Protein AF-A0A8C7K0Q7-F1 (afdb_monomer)

Secondary structure (DSSP, 8-state):
------------------------------------------------S-TT-----HHHHHHHHHHHHHHHHHHHHHHHHHHHHHHHHHHHHHHHHHHHHHHHHHHHHHHHHHHHHHHHHHHHHHHHHHHHHHHHHHHHHHHHHHHHHHHHHHHHHHHHHHHHHHHHHHHHHHHHHHHTT---PPTTHHHHHHHHHHHHHTTT-GGGGHHHHHHHHHHHHHHHHHS-SS----EEEEEEEEETTEEEEEEEEEE-

Foldseek 3Di:
DDDDDDDDDDDDDDDDDDDDDDPDDPDDDDDDDDDDDDDDDDDDDDDDDDPPDPDDDPVVVVVVVVVVVVVVVVVVVVVVVVVVVVVVVVVVVVVVVVVVVVVVVVVVVVVVVVVVVVVVVVVVVVVVVVVVVVVVVVVVVVVVVVVVVVVVVVVVVVVVVVVVVVVVVVVVVVVCVVCVVPPPDFQCVVLLVVLVVVCVVVPPCNVVSVVSVVVSVVSVVVCVVPPDPDDDDWDFDFDQDDDPNDRDTHRSGIDD

Solvent-accessible surface area (backbone atoms only — not comparable to full-atom values): 15862 Å² total; per-residue (Å²): 139,86,85,86,84,85,79,90,80,86,86,84,85,84,86,80,87,81,82,84,86,87,84,80,74,87,80,84,87,88,78,89,80,90,79,86,80,82,87,81,86,89,91,81,84,88,86,84,82,66,97,86,68,79,76,72,57,80,70,51,58,56,52,53,52,50,50,52,52,50,51,52,48,51,51,52,49,53,50,52,51,51,51,52,51,50,53,51,52,51,53,52,50,53,50,51,52,52,51,49,52,50,52,50,51,54,50,51,53,49,53,52,52,50,52,52,51,53,52,53,49,52,50,51,52,50,52,50,52,52,53,48,52,56,50,52,55,52,51,50,53,51,49,55,50,52,51,51,53,49,52,52,50,52,50,54,48,53,49,50,53,51,53,48,53,51,51,50,50,52,51,51,48,55,49,47,63,64,52,63,72,66,68,82,72,64,80,57,50,70,46,53,54,51,42,54,50,44,49,68,78,36,70,93,48,66,75,79,42,42,70,52,46,52,51,39,52,50,49,53,54,51,53,65,71,69,51,74,99,62,97,66,69,71,54,62,49,58,49,69,49,77,54,95,93,42,74,46,69,44,72,74,43,70,41,109

Mean predicted aligned error: 21.15 Å

pLDDT: mean 72.98, std 24.66, range [26.91, 98.38]

Organism: Oncorhynchus kisutch (NCBI:txid8019)

Sequence (256 aa):
MAYTVHVMKLPSFLRSLPSKEDRRQPNPASHFYLETPLDSSPAYQHCPFSLSDCRLHPSLHGVIRSLRLEEEKVHAASFAEAEAQASVKDEVGRILELERATTHNTLTQAVMREKVSAEDERLRTQLYAKQLELRDQELKKQDAFYREQVARLEDRSAQFYKMTTENYHKAADGINAKFKRFEVSPVCADLQGQILKCYQEHSGKTLLCSTIASRYLQCVNQAKQVGPRGGRVWVCVYLGIRMNNLLVSIPIYCNL

Radius of gyration: 72.69 Å; Cα contacts (8 Å, |Δi|>4): 66; chains: 1; bounding box: 124×50×184 Å

InterPro domains:
  IPR007964 MICOS complex subunit MIC19/MIC25 [PF05300] (82-179)
  IPR052632 MICOS complex subunit Mic19 [PTHR21588] (67-225)

Structure (mmCIF, N/CA/C/O backbone):
data_AF-A0A8C7K0Q7-F1
#
_entry.id   AF-A0A8C7K0Q7-F1
#
loop_
_atom_site.group_PDB
_atom_site.id
_atom_site.type_symbol
_atom_site.label_atom_id
_atom_site.label_alt_id
_atom_site.label_comp_id
_atom_site.label_asym_id
_atom_site.label_entity_id
_atom_site.label_seq_id
_atom_site.pdbx_PDB_ins_code
_atom_site.Cartn_x
_atom_site.Cartn_y
_atom_site.Cartn_z
_atom_site.occupancy
_atom_site.B_iso_or_equiv
_atom_site.auth_seq_id
_atom_site.auth_comp_id
_atom_site.auth_asym_id
_atom_site.auth_atom_id
_atom_site.pdbx_PDB_model_num
ATOM 1 N N . MET A 1 1 ? -11.254 5.221 -13.994 1.00 38.78 1 MET A N 1
ATOM 2 C CA . MET A 1 1 ? -9.975 4.655 -14.466 1.00 38.78 1 MET A CA 1
ATOM 3 C C . MET A 1 1 ? -10.266 3.901 -15.747 1.00 38.78 1 MET A C 1
ATOM 5 O O . MET A 1 1 ? -10.986 2.916 -15.695 1.00 38.78 1 MET A O 1
ATOM 9 N N . ALA A 1 2 ? -9.859 4.451 -16.889 1.00 38.94 2 ALA A N 1
ATOM 10 C CA . ALA A 1 2 ? -10.120 3.875 -18.204 1.00 38.94 2 ALA A CA 1
ATOM 11 C C . ALA A 1 2 ? -8.825 3.231 -18.709 1.00 38.94 2 ALA A C 1
ATOM 13 O O . ALA A 1 2 ? -7.791 3.894 -18.736 1.00 38.94 2 ALA A O 1
ATOM 14 N N . TYR A 1 3 ? -8.879 1.947 -19.057 1.00 34.12 3 TYR A N 1
ATOM 15 C CA . TYR A 1 3 ? -7.741 1.179 -19.558 1.00 34.12 3 TYR A CA 1
ATOM 16 C C . TYR A 1 3 ? -7.957 0.933 -21.051 1.00 34.12 3 TYR A C 1
ATOM 18 O O . TYR A 1 3 ? -8.928 0.282 -21.433 1.00 34.12 3 TYR A O 1
ATOM 26 N N . THR A 1 4 ? -7.073 1.450 -21.899 1.00 36.09 4 THR A N 1
ATOM 27 C CA . THR A 1 4 ? -7.038 1.137 -23.332 1.00 36.09 4 THR A CA 1
ATOM 28 C C . THR A 1 4 ? -5.988 0.059 -23.579 1.00 36.09 4 THR A C 1
ATOM 30 O O . THR A 1 4 ? -4.802 0.252 -23.321 1.00 36.09 4 THR A O 1
ATOM 33 N N . VAL A 1 5 ? -6.441 -1.094 -24.070 1.00 37.56 5 VAL A N 1
ATOM 34 C CA . VAL A 1 5 ? -5.611 -2.238 -24.464 1.00 37.56 5 VAL A CA 1
ATOM 35 C C . VAL A 1 5 ? -5.232 -2.068 -25.936 1.00 37.56 5 VAL A C 1
ATOM 37 O O . VAL A 1 5 ? -6.107 -2.109 -26.798 1.00 37.56 5 VAL A O 1
ATOM 40 N N . HIS A 1 6 ? -3.944 -1.901 -26.242 1.00 34.69 6 HIS A N 1
ATOM 41 C CA . HIS A 1 6 ? -3.441 -1.982 -27.616 1.00 34.69 6 HIS A CA 1
ATOM 42 C C . HIS A 1 6 ? -2.829 -3.362 -27.866 1.00 34.69 6 HIS A C 1
ATOM 44 O O . HIS A 1 6 ? -1.792 -3.717 -27.312 1.00 34.69 6 HIS A O 1
ATOM 50 N N . VAL A 1 7 ? -3.506 -4.143 -28.709 1.00 39.62 7 VAL A N 1
ATOM 51 C CA . VAL A 1 7 ? -3.071 -5.462 -29.178 1.00 39.62 7 VAL A CA 1
ATOM 52 C C . VAL A 1 7 ? -2.242 -5.301 -30.453 1.00 39.62 7 VAL A C 1
ATOM 54 O O . VAL A 1 7 ? -2.656 -4.624 -31.395 1.00 39.62 7 VAL A O 1
ATOM 57 N N . MET A 1 8 ? -1.077 -5.951 -30.465 1.00 29.88 8 MET A N 1
ATOM 58 C CA . MET A 1 8 ? -0.197 -6.135 -31.620 1.00 29.88 8 MET A CA 1
ATOM 59 C C . MET A 1 8 ? -0.956 -6.735 -32.809 1.00 29.88 8 MET A C 1
ATOM 61 O O . MET A 1 8 ? -1.689 -7.713 -32.661 1.00 29.88 8 MET A O 1
ATOM 65 N N . LYS A 1 9 ? -0.719 -6.206 -34.011 1.00 34.75 9 LYS A N 1
ATOM 66 C CA . LYS A 1 9 ? -1.182 -6.820 -35.258 1.00 34.75 9 LYS A CA 1
ATOM 67 C C . LYS A 1 9 ? -0.007 -6.945 -36.225 1.00 34.75 9 LYS A C 1
ATOM 69 O O . LYS A 1 9 ? 0.414 -5.964 -36.826 1.00 34.75 9 LYS A O 1
ATOM 74 N N . LEU A 1 10 ? 0.534 -8.160 -36.332 1.00 34.72 10 LEU A N 1
ATOM 75 C CA . LEU A 1 10 ? 1.327 -8.589 -37.485 1.00 34.72 10 LEU A CA 1
ATOM 76 C C . LEU A 1 10 ? 0.403 -8.736 -38.704 1.00 34.72 10 LEU A C 1
ATOM 78 O O . LEU A 1 10 ? -0.726 -9.211 -38.553 1.00 34.72 10 LEU A O 1
ATOM 82 N N . PRO A 1 11 ? 0.930 -8.507 -39.912 1.00 36.69 11 PRO A N 1
ATOM 83 C CA . PRO A 1 11 ? 0.528 -9.285 -41.069 1.00 36.69 11 PRO A CA 1
ATOM 84 C C . PRO A 1 11 ? 1.719 -10.064 -41.631 1.00 36.69 11 PRO A C 1
ATOM 86 O O . PRO A 1 11 ? 2.760 -9.514 -41.987 1.00 36.69 11 PRO A O 1
ATOM 89 N N . SER A 1 12 ? 1.532 -11.375 -41.722 1.00 32.31 12 SER A N 1
ATOM 90 C CA . SER A 1 12 ? 2.333 -12.282 -42.534 1.00 32.31 12 SER A CA 1
ATOM 91 C C . SER A 1 12 ? 1.572 -12.593 -43.827 1.00 32.31 12 SER A C 1
ATOM 93 O O . SER A 1 12 ? 0.345 -12.624 -43.819 1.00 32.31 12 SER A O 1
ATOM 95 N N . PHE A 1 13 ? 2.337 -12.935 -44.868 1.00 32.72 13 PHE A N 1
ATOM 96 C CA . PHE A 1 13 ? 1.960 -13.662 -46.092 1.00 32.72 13 PHE A CA 1
ATOM 97 C C . PHE A 1 13 ? 1.559 -12.875 -47.365 1.00 32.72 13 PHE A C 1
ATOM 99 O O . PHE A 1 13 ? 0.400 -12.596 -47.629 1.00 32.72 13 PHE A O 1
ATOM 106 N N . LEU A 1 14 ? 2.588 -12.706 -48.212 1.00 32.97 14 LEU A N 1
ATOM 107 C CA . LEU A 1 14 ? 2.828 -13.434 -49.478 1.00 32.97 14 LEU A CA 1
ATOM 108 C C . LEU A 1 14 ? 2.179 -12.992 -50.809 1.00 32.97 14 LEU A C 1
ATOM 110 O O . LEU A 1 14 ? 0.968 -12.907 -50.952 1.00 32.97 14 LEU A O 1
ATOM 114 N N . ARG A 1 15 ? 3.082 -12.989 -51.813 1.00 32.16 15 ARG A N 1
ATOM 115 C CA . ARG A 1 15 ? 2.931 -13.033 -53.286 1.00 32.16 15 ARG A CA 1
ATOM 116 C C . ARG A 1 15 ? 2.452 -11.728 -53.933 1.00 32.16 15 ARG A C 1
ATOM 118 O O . ARG A 1 15 ? 1.403 -11.204 -53.612 1.00 32.16 15 ARG A O 1
ATOM 125 N N . SER A 1 16 ? 3.169 -11.180 -54.913 1.00 31.05 16 SER A N 1
ATOM 126 C CA . SER A 1 16 ? 3.509 -11.873 -56.163 1.00 31.05 16 SER A CA 1
ATOM 127 C C . SER A 1 16 ? 4.686 -11.215 -56.901 1.00 31.05 16 SER A C 1
ATOM 129 O O . SER A 1 16 ? 4.779 -9.994 -56.953 1.00 31.05 16 SER A O 1
ATOM 131 N N . LEU A 1 17 ? 5.546 -12.044 -57.502 1.00 41.53 17 LEU A N 1
ATOM 132 C CA . LEU A 1 17 ? 6.452 -11.678 -58.601 1.00 41.53 17 LEU A CA 1
ATOM 133 C C . LEU A 1 17 ? 5.641 -11.329 -59.866 1.00 41.53 17 LEU A C 1
ATOM 135 O O . LEU A 1 17 ? 4.588 -11.929 -60.089 1.00 41.53 17 LEU A O 1
ATOM 139 N N . PRO A 1 18 ? 6.184 -10.468 -60.738 1.00 37.22 18 PRO A N 1
ATOM 140 C CA . PRO A 1 18 ? 6.482 -10.901 -62.110 1.00 37.22 18 PRO A CA 1
ATOM 141 C C . PRO A 1 18 ? 7.943 -10.547 -62.464 1.00 37.22 18 PRO A C 1
ATOM 143 O O . PRO A 1 18 ? 8.451 -9.505 -62.070 1.00 37.22 18 PRO A O 1
ATOM 146 N N . SER A 1 19 ? 8.769 -11.470 -62.967 1.00 30.17 19 SER A N 1
ATOM 147 C CA . SER A 1 19 ? 8.838 -11.980 -64.351 1.00 30.17 19 SER A CA 1
ATOM 148 C C . SER A 1 19 ? 8.946 -10.897 -65.431 1.00 30.17 19 SER A C 1
ATOM 150 O O . SER A 1 19 ? 7.931 -10.322 -65.789 1.00 30.17 19 SER A O 1
ATOM 152 N N . LYS A 1 20 ? 10.181 -10.762 -65.950 1.00 37.34 20 LYS A N 1
ATOM 153 C CA . LYS A 1 20 ? 10.619 -10.639 -67.363 1.00 37.34 20 LYS A CA 1
ATOM 154 C C . LYS A 1 20 ? 10.023 -9.552 -68.286 1.00 37.34 20 LYS A C 1
ATOM 156 O O . LYS A 1 20 ? 8.915 -9.085 -68.095 1.00 37.34 20 LYS A O 1
ATOM 161 N N . GLU A 1 21 ? 10.801 -9.261 -69.341 1.00 33.97 21 GLU A N 1
ATOM 162 C CA . GLU A 1 21 ? 10.553 -8.334 -70.467 1.00 33.97 21 GLU A CA 1
ATOM 163 C C . GLU A 1 21 ? 10.674 -6.839 -70.093 1.00 33.97 21 GLU A C 1
ATOM 165 O O . GLU A 1 21 ? 9.953 -6.328 -69.255 1.00 33.97 21 GLU A O 1
ATOM 170 N N . ASP A 1 22 ? 11.635 -6.072 -70.615 1.00 29.61 22 ASP A N 1
ATOM 171 C CA . ASP A 1 22 ? 11.628 -5.630 -72.014 1.00 29.61 22 ASP A CA 1
ATOM 172 C C . ASP A 1 22 ? 13.067 -5.552 -72.565 1.00 29.61 22 ASP A C 1
ATOM 174 O O . ASP A 1 22 ? 13.808 -4.583 -72.384 1.00 29.61 22 ASP A O 1
ATOM 178 N N . ARG A 1 23 ? 13.485 -6.633 -73.231 1.00 36.06 23 ARG A N 1
ATOM 179 C CA . ARG A 1 23 ? 14.631 -6.633 -74.137 1.00 36.06 23 ARG A CA 1
ATOM 180 C C . ARG A 1 23 ? 14.083 -6.240 -75.509 1.00 36.06 23 ARG A C 1
ATOM 182 O O . ARG A 1 23 ? 13.741 -7.118 -76.294 1.00 36.06 23 ARG A O 1
ATOM 189 N N . ARG A 1 24 ? 14.013 -4.945 -75.824 1.00 31.53 24 ARG A N 1
ATOM 190 C CA . ARG A 1 24 ? 13.697 -4.498 -77.188 1.00 31.53 24 ARG A CA 1
ATOM 191 C C . ARG A 1 24 ? 14.976 -4.263 -77.985 1.00 31.53 24 ARG A C 1
ATOM 193 O O . ARG A 1 24 ? 15.553 -3.182 -78.011 1.00 31.53 24 ARG A O 1
ATOM 200 N N . GLN A 1 25 ? 15.422 -5.348 -78.611 1.00 34.38 25 GLN A N 1
ATOM 201 C CA . GLN A 1 25 ? 16.224 -5.325 -79.832 1.00 34.38 25 GLN A CA 1
ATOM 202 C C . GLN A 1 25 ? 15.487 -4.522 -80.920 1.00 34.38 25 GLN A C 1
ATOM 204 O O . GLN A 1 25 ? 14.268 -4.661 -81.033 1.00 34.38 25 GLN A O 1
ATOM 209 N N . PRO A 1 26 ? 16.182 -3.816 -81.820 1.00 31.64 26 PRO A N 1
ATOM 210 C CA . PRO A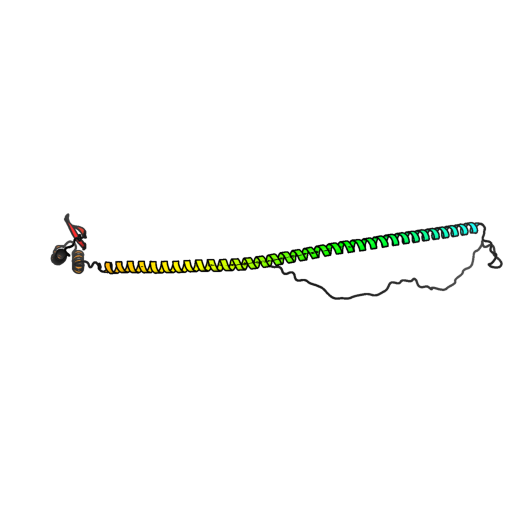 1 26 ? 15.779 -3.760 -83.212 1.00 31.64 26 PRO A CA 1
ATOM 211 C C . PRO A 1 26 ? 16.388 -4.984 -83.908 1.00 31.64 26 PRO A C 1
ATOM 213 O O . PRO A 1 26 ? 17.609 -5.122 -83.996 1.00 31.64 26 PRO A O 1
ATOM 216 N N . ASN A 1 27 ? 15.531 -5.911 -84.333 1.00 33.94 27 ASN A N 1
ATOM 217 C CA . ASN A 1 27 ? 15.933 -7.071 -85.122 1.00 33.94 27 ASN A CA 1
ATOM 218 C C . ASN A 1 27 ? 16.290 -6.647 -86.567 1.00 33.94 27 ASN A C 1
ATOM 220 O O . ASN A 1 27 ? 15.819 -5.608 -87.038 1.00 33.94 27 ASN A O 1
ATOM 224 N N . PRO A 1 28 ? 17.102 -7.453 -87.270 1.00 43.72 28 PRO A N 1
ATOM 225 C CA . PRO A 1 28 ? 17.571 -7.207 -88.621 1.00 43.72 28 PRO A CA 1
ATOM 226 C C . PRO A 1 28 ? 16.527 -7.630 -89.668 1.00 43.72 28 PRO A C 1
ATOM 228 O O . PRO A 1 28 ? 15.584 -8.360 -89.371 1.00 43.72 28 PRO A O 1
ATOM 231 N N . ALA A 1 29 ? 16.793 -7.224 -90.910 1.00 33.22 29 ALA A N 1
ATOM 232 C CA . ALA A 1 29 ? 16.125 -7.600 -92.157 1.00 33.22 29 ALA A CA 1
ATOM 233 C C . ALA A 1 29 ? 14.829 -6.844 -92.510 1.00 33.22 29 ALA A C 1
ATOM 235 O O . ALA A 1 29 ? 13.716 -7.245 -92.188 1.00 33.22 29 ALA A O 1
ATOM 236 N N . SER A 1 30 ? 14.985 -5.837 -93.370 1.00 31.12 30 SER A N 1
ATOM 237 C CA . SER A 1 30 ? 14.226 -5.840 -94.621 1.00 31.12 30 SER A CA 1
ATOM 238 C C . SER A 1 30 ? 15.205 -5.650 -95.778 1.00 31.12 30 SER A C 1
ATOM 240 O O . SER A 1 30 ? 16.081 -4.790 -95.768 1.00 31.12 30 SER A O 1
ATOM 242 N N . HIS A 1 31 ? 15.112 -6.591 -96.702 1.00 33.09 31 HIS A N 1
ATOM 243 C CA . HIS A 1 31 ? 15.920 -6.784 -97.889 1.00 33.09 31 HIS A CA 1
ATOM 244 C C . HIS A 1 31 ? 14.971 -6.545 -99.074 1.00 33.09 31 HIS A C 1
ATOM 246 O O . HIS A 1 31 ? 13.806 -6.931 -98.970 1.00 33.09 31 HIS A O 1
ATOM 252 N N . PHE A 1 32 ? 15.511 -6.024 -100.185 1.00 29.23 32 PHE A N 1
ATOM 253 C CA . PHE A 1 32 ? 14.903 -5.904 -101.528 1.00 29.23 32 PHE A CA 1
ATOM 254 C C . PHE A 1 32 ? 13.862 -4.773 -101.722 1.00 29.23 32 PHE A C 1
ATOM 256 O O . PHE A 1 32 ? 13.027 -4.553 -100.861 1.00 29.23 32 PHE A O 1
ATOM 263 N N . TYR A 1 33 ? 13.842 -3.990 -102.811 1.00 28.88 33 TYR A N 1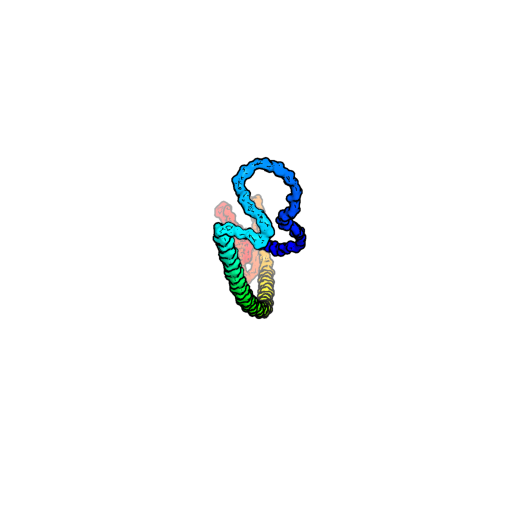
ATOM 264 C CA . TYR A 1 33 ? 14.246 -4.218 -104.208 1.00 28.88 33 TYR A CA 1
ATOM 265 C C . TYR A 1 33 ? 14.917 -2.985 -104.852 1.00 28.88 33 TYR A C 1
ATOM 267 O O . TYR A 1 33 ? 14.705 -1.850 -104.435 1.00 28.88 33 TYR A O 1
ATOM 275 N N . LEU A 1 34 ? 15.696 -3.262 -105.907 1.00 32.88 34 LEU A N 1
ATOM 276 C CA . LEU A 1 34 ? 16.122 -2.329 -106.954 1.00 32.88 34 LEU A CA 1
ATOM 277 C C . LEU A 1 34 ? 14.938 -1.546 -107.541 1.00 32.88 34 LEU A C 1
ATOM 279 O O . LEU A 1 34 ? 13.949 -2.165 -107.917 1.00 32.88 34 LEU A O 1
ATOM 283 N N . GLU A 1 35 ? 15.151 -0.258 -107.808 1.00 26.91 35 GLU A N 1
ATOM 284 C CA . GLU A 1 35 ? 14.779 0.347 -109.092 1.00 26.91 35 GLU A CA 1
ATOM 285 C C . GLU A 1 35 ? 15.697 1.545 -109.389 1.00 26.91 35 GLU A C 1
ATOM 287 O O . GLU A 1 35 ? 15.724 2.552 -108.684 1.00 26.91 35 GLU A O 1
ATOM 292 N N . THR A 1 36 ? 16.511 1.384 -110.431 1.00 31.47 36 THR A N 1
ATOM 293 C CA . THR A 1 36 ? 17.148 2.463 -111.194 1.00 31.47 36 THR A CA 1
ATOM 294 C C . THR A 1 36 ? 16.086 3.237 -111.975 1.00 31.47 36 THR A C 1
ATOM 296 O O . THR A 1 36 ? 15.177 2.613 -112.522 1.00 31.47 36 THR A O 1
ATOM 299 N N . PRO A 1 37 ? 16.239 4.557 -112.127 1.00 37.16 37 PRO A N 1
ATOM 300 C CA . PRO A 1 37 ? 16.635 5.112 -113.435 1.00 37.16 37 PRO A CA 1
ATOM 301 C C . PRO A 1 37 ? 17.869 6.018 -113.248 1.00 37.16 37 PRO A C 1
ATOM 303 O O . PRO A 1 37 ? 17.899 6.841 -112.341 1.00 37.16 37 PRO A O 1
ATOM 306 N N . LEU A 1 38 ? 19.023 5.747 -113.863 1.00 32.44 38 LEU A N 1
ATOM 307 C CA . LEU A 1 38 ? 19.425 6.131 -115.229 1.00 32.44 38 LEU A CA 1
ATOM 308 C C . LEU A 1 38 ? 19.140 7.601 -115.606 1.00 32.44 38 LEU A C 1
ATOM 310 O O . LEU A 1 38 ? 17.998 8.043 -115.602 1.00 32.44 38 LEU A O 1
ATOM 314 N N . ASP A 1 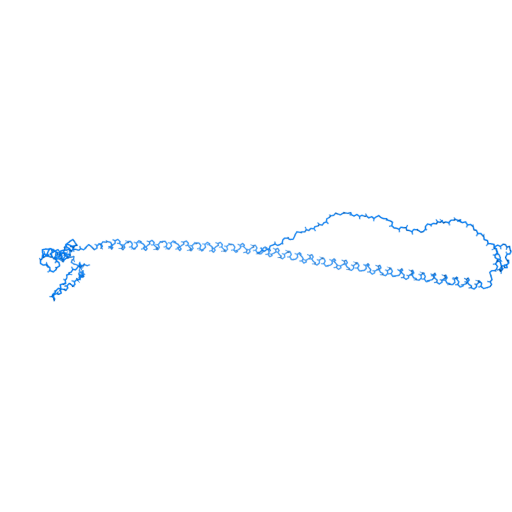39 ? 20.243 8.260 -115.984 1.00 28.14 39 ASP A N 1
ATOM 315 C CA . ASP A 1 39 ? 20.477 9.638 -116.444 1.00 28.14 39 ASP A CA 1
ATOM 316 C C . ASP A 1 39 ? 20.285 10.757 -115.403 1.00 28.14 39 ASP A C 1
ATOM 318 O O . ASP A 1 39 ? 19.201 10.985 -114.891 1.00 28.14 39 ASP A O 1
ATOM 322 N N . SER A 1 40 ? 21.316 11.509 -115.000 1.00 31.11 40 SER A N 1
ATOM 323 C CA . SER A 1 40 ? 22.329 12.159 -115.845 1.00 31.11 40 SER A CA 1
ATOM 324 C C . SER A 1 40 ? 23.643 12.464 -115.092 1.00 31.11 40 SER A C 1
ATOM 326 O O . SER A 1 40 ? 23.647 13.146 -114.067 1.00 31.11 40 SER A O 1
ATOM 328 N N . SER A 1 41 ? 24.763 11.987 -115.647 1.00 29.53 41 SER A N 1
ATOM 329 C CA . SER A 1 41 ? 26.159 12.408 -115.376 1.00 29.53 41 SER A CA 1
ATOM 330 C C . SER A 1 41 ? 26.401 13.896 -115.758 1.00 29.53 41 SER A C 1
ATOM 332 O O . SER A 1 41 ? 25.525 14.446 -116.428 1.00 29.53 41 SER A O 1
ATOM 334 N N . PRO A 1 42 ? 27.556 14.557 -115.451 1.00 43.66 42 PRO A N 1
ATOM 335 C CA . PRO A 1 42 ? 28.889 13.958 -115.253 1.00 43.66 42 PRO A CA 1
ATOM 336 C C . PRO A 1 42 ? 29.778 14.551 -114.135 1.00 43.66 42 PRO A C 1
ATOM 338 O O . PRO A 1 42 ? 29.919 15.762 -114.019 1.00 43.66 42 PRO A O 1
ATOM 341 N N . ALA A 1 43 ? 30.483 13.682 -113.397 1.00 29.97 43 ALA A N 1
ATOM 342 C CA . ALA A 1 43 ? 31.859 13.913 -112.917 1.00 29.97 43 ALA A CA 1
ATOM 343 C C . ALA A 1 43 ? 32.404 12.668 -112.184 1.00 29.97 43 ALA A C 1
ATOM 345 O O . ALA A 1 43 ? 32.583 12.673 -110.971 1.00 29.97 43 ALA A O 1
ATOM 346 N N . TYR A 1 44 ? 32.685 11.589 -112.915 1.00 38.97 44 TYR A N 1
ATOM 347 C CA . TYR A 1 44 ? 33.588 10.539 -112.436 1.00 38.97 44 TYR A CA 1
ATOM 348 C C . TYR A 1 44 ? 34.715 10.369 -113.450 1.00 38.97 44 TYR A C 1
ATOM 350 O O . TYR A 1 44 ? 34.501 9.892 -114.561 1.00 38.97 44 TYR A O 1
ATOM 358 N N . GLN A 1 45 ? 35.922 10.772 -113.051 1.00 39.31 45 GLN A N 1
ATOM 359 C CA . GLN A 1 45 ? 37.156 10.381 -113.718 1.00 39.31 45 GLN A CA 1
ATOM 360 C C . GLN A 1 45 ? 37.536 8.977 -113.213 1.00 39.31 45 GLN A C 1
ATOM 362 O O . GLN A 1 45 ? 37.551 8.716 -112.011 1.00 39.31 45 GLN A O 1
ATOM 367 N N . HIS A 1 46 ? 37.791 8.078 -114.156 1.00 41.41 46 HIS A N 1
ATOM 368 C CA . HIS A 1 46 ? 38.069 6.648 -114.013 1.00 41.41 46 HIS A CA 1
ATOM 369 C C . HIS A 1 46 ? 39.097 6.234 -112.934 1.00 41.41 46 HIS A C 1
ATOM 371 O O . HIS A 1 46 ? 40.148 6.852 -112.796 1.00 41.41 46 HIS A O 1
ATOM 377 N N . CYS A 1 47 ? 38.864 5.074 -112.302 1.00 43.03 47 CYS A N 1
ATOM 378 C CA . CYS A 1 47 ? 39.911 4.192 -111.762 1.00 43.03 47 CYS A CA 1
ATOM 379 C C . CYS A 1 47 ? 39.888 2.860 -112.533 1.00 43.03 47 CYS A C 1
ATOM 381 O O . CYS A 1 47 ? 38.919 2.111 -112.393 1.00 43.03 47 CYS A O 1
ATOM 383 N N . PRO A 1 48 ? 40.912 2.538 -113.343 1.00 49.78 48 PRO A N 1
ATOM 384 C CA . PRO A 1 48 ? 41.097 1.204 -113.892 1.00 49.78 48 PRO A CA 1
ATOM 385 C C . PRO A 1 48 ? 42.191 0.435 -113.123 1.00 49.78 48 PRO A C 1
ATOM 387 O O . PRO A 1 48 ? 43.252 0.978 -112.841 1.00 49.78 48 PRO A O 1
ATOM 390 N N . PHE A 1 49 ? 41.932 -0.855 -112.881 1.00 36.84 49 PHE A N 1
ATOM 391 C CA . PHE A 1 49 ? 42.855 -1.914 -112.428 1.00 36.84 49 PHE A CA 1
ATOM 392 C C . PHE A 1 49 ? 43.281 -1.988 -110.943 1.00 36.84 49 PHE A C 1
ATOM 394 O O . PHE A 1 49 ? 43.881 -1.076 -110.396 1.00 36.84 49 PHE A O 1
ATOM 401 N N . SER A 1 50 ? 43.008 -3.170 -110.358 1.00 45.28 50 SER A N 1
ATOM 402 C CA . SER A 1 50 ? 43.451 -3.739 -109.066 1.00 45.28 50 SER A CA 1
ATOM 403 C C . SER A 1 50 ? 43.353 -2.854 -107.816 1.00 45.28 50 SER A C 1
ATOM 405 O O . SER A 1 50 ? 44.003 -1.823 -107.697 1.00 45.28 50 SER A O 1
ATOM 407 N N . LEU A 1 51 ? 42.626 -3.350 -106.805 1.00 48.66 51 LEU A N 1
ATOM 408 C CA . LEU A 1 51 ? 42.425 -2.730 -105.482 1.00 48.66 51 LEU A CA 1
ATOM 409 C C . LEU A 1 51 ? 43.718 -2.425 -104.685 1.00 48.66 51 LEU A C 1
ATOM 411 O O . LEU A 1 51 ? 43.630 -1.935 -103.563 1.00 48.66 51 LEU A O 1
ATOM 415 N N . SER A 1 52 ? 44.899 -2.728 -105.227 1.00 48.41 52 SER A N 1
ATOM 416 C CA . SER A 1 52 ? 46.196 -2.569 -104.572 1.00 48.41 52 SER A CA 1
ATOM 417 C C . SER A 1 52 ? 46.875 -1.208 -104.788 1.00 48.41 52 SER A C 1
ATOM 419 O O . SER A 1 52 ? 47.786 -0.914 -104.025 1.00 48.41 52 SER A O 1
ATOM 421 N N . ASP A 1 53 ? 46.438 -0.358 -105.735 1.00 44.69 53 ASP A N 1
ATOM 422 C CA . ASP A 1 53 ? 47.173 0.880 -106.095 1.00 44.69 53 ASP A CA 1
ATOM 423 C C . ASP A 1 53 ? 46.312 2.147 -106.335 1.00 44.69 53 ASP A C 1
ATOM 425 O O . ASP A 1 53 ? 46.730 3.087 -107.017 1.00 44.69 53 ASP A O 1
ATOM 429 N N . CYS A 1 54 ? 45.123 2.262 -105.731 1.00 47.09 54 CYS A N 1
ATOM 430 C CA . CYS A 1 54 ? 44.413 3.549 -105.694 1.00 47.09 54 CYS A CA 1
ATOM 431 C C . CYS A 1 54 ? 45.145 4.541 -104.764 1.00 47.09 54 CYS A C 1
ATOM 433 O O . CYS A 1 54 ? 44.964 4.503 -103.545 1.00 47.09 54 CYS A O 1
ATOM 435 N N . ARG A 1 55 ? 45.943 5.478 -105.306 1.00 57.81 55 ARG A N 1
ATOM 436 C CA . ARG A 1 55 ? 46.424 6.629 -104.515 1.00 57.81 55 ARG A CA 1
ATOM 437 C C . ARG A 1 55 ? 45.249 7.545 -104.200 1.00 57.81 55 ARG A C 1
ATOM 439 O O . ARG A 1 55 ? 44.735 8.230 -105.082 1.00 57.81 55 ARG A O 1
ATOM 446 N N . LEU A 1 56 ? 44.856 7.580 -102.927 1.00 53.44 56 LEU A N 1
ATOM 447 C CA . LEU A 1 56 ? 43.928 8.585 -102.419 1.00 53.44 56 LEU A CA 1
ATOM 448 C C . LEU A 1 56 ? 44.429 9.987 -102.790 1.00 53.44 56 LEU A C 1
ATOM 450 O O . LEU A 1 56 ? 45.612 10.300 -102.633 1.00 53.44 56 LEU A O 1
ATOM 454 N N . HIS A 1 57 ? 43.509 10.825 -103.270 1.00 54.44 57 HIS A N 1
ATOM 455 C CA . HIS A 1 57 ? 43.775 12.219 -103.611 1.00 54.44 57 HIS A CA 1
ATOM 456 C C . HIS A 1 57 ? 44.488 12.925 -102.432 1.00 54.44 57 HIS A C 1
ATOM 458 O O . HIS A 1 57 ? 44.098 12.693 -101.283 1.00 54.44 57 HIS A O 1
ATOM 464 N N . PRO A 1 58 ? 45.502 13.789 -102.658 1.00 59.62 58 PRO A N 1
ATOM 465 C CA . PRO A 1 58 ? 46.322 14.388 -101.593 1.00 59.62 58 PRO A CA 1
ATOM 466 C C . PRO A 1 58 ? 45.532 15.062 -100.457 1.00 59.62 58 PRO A C 1
ATOM 468 O O . PRO A 1 58 ? 46.005 15.118 -99.323 1.00 59.62 58 PRO A O 1
ATOM 471 N N . SER A 1 59 ? 44.309 15.525 -100.735 1.00 59.78 59 SER A N 1
ATOM 472 C CA . SER A 1 59 ? 43.393 16.094 -99.740 1.00 59.78 59 SER A CA 1
ATOM 473 C C . SER A 1 59 ? 42.759 15.064 -98.789 1.00 59.78 59 SER A C 1
ATOM 475 O O . SER A 1 59 ? 42.497 15.407 -97.640 1.00 59.78 59 SER A O 1
ATOM 477 N N . LEU A 1 60 ? 42.561 13.800 -99.192 1.00 63.28 60 LEU A N 1
ATOM 478 C CA . LEU A 1 60 ? 42.028 12.750 -98.308 1.00 63.28 60 LEU A CA 1
ATOM 479 C C . LEU A 1 60 ? 43.056 12.260 -97.276 1.00 63.28 60 LEU A C 1
ATOM 481 O O . LEU A 1 60 ? 42.680 11.844 -96.183 1.00 63.28 60 LEU A O 1
ATOM 485 N N . HIS A 1 61 ? 44.352 12.338 -97.581 1.00 71.00 61 HIS A N 1
ATOM 486 C CA . HIS A 1 61 ? 45.403 11.944 -96.638 1.00 71.00 61 HIS A CA 1
ATOM 487 C C . HIS A 1 61 ? 45.425 12.842 -95.386 1.00 71.00 61 HIS A C 1
ATOM 489 O O . HIS A 1 61 ? 45.659 12.361 -94.277 1.00 71.00 61 HIS A O 1
ATOM 495 N N . GLY A 1 62 ? 45.116 14.135 -95.549 1.00 72.31 62 GLY A N 1
ATOM 496 C CA . GLY A 1 62 ? 44.927 15.058 -94.427 1.00 72.31 62 GLY A CA 1
ATOM 497 C C . GLY A 1 62 ? 43.735 14.673 -93.546 1.00 72.31 62 GLY A C 1
ATOM 498 O O . GLY A 1 62 ? 43.864 14.656 -92.325 1.00 72.31 62 GLY A O 1
ATOM 499 N N . VAL A 1 63 ? 42.618 14.279 -94.166 1.00 80.62 63 VAL A N 1
ATOM 500 C CA . VAL A 1 63 ? 41.375 13.887 -93.477 1.00 80.62 63 VAL A CA 1
ATOM 501 C C . VAL A 1 63 ? 41.540 12.578 -92.695 1.00 80.62 63 VAL A C 1
ATOM 503 O O . VAL A 1 63 ? 41.114 12.479 -91.546 1.00 80.62 63 VAL A O 1
ATOM 506 N N . ILE A 1 64 ? 42.219 11.581 -93.268 1.00 82.19 64 ILE A N 1
ATOM 507 C CA . ILE A 1 64 ? 42.504 10.308 -92.584 1.00 82.19 64 ILE A CA 1
ATOM 508 C C . ILE A 1 64 ? 43.437 10.521 -91.388 1.00 82.19 64 ILE A C 1
ATOM 510 O O . ILE A 1 64 ? 43.230 9.932 -90.329 1.00 82.19 64 ILE A O 1
ATOM 514 N N . ARG A 1 65 ? 44.444 11.395 -91.523 1.00 82.94 65 ARG A N 1
ATOM 515 C CA . ARG A 1 65 ? 45.323 11.758 -90.405 1.00 82.94 65 ARG A CA 1
ATOM 516 C C . ARG A 1 65 ? 44.544 12.436 -89.276 1.00 82.94 65 ARG A C 1
ATOM 518 O O . ARG A 1 65 ? 44.784 12.108 -88.121 1.00 82.94 65 ARG A O 1
ATOM 525 N N . SER A 1 66 ? 43.619 13.346 -89.591 1.00 81.38 66 SER A N 1
ATOM 526 C CA . SER A 1 66 ? 42.770 13.970 -88.569 1.00 81.38 66 SER A CA 1
ATOM 527 C C . SER A 1 66 ? 41.819 12.976 -87.905 1.00 81.38 66 SER A C 1
ATOM 529 O O . SER A 1 66 ? 41.679 13.022 -86.692 1.00 81.38 66 SER A O 1
ATOM 531 N N . LEU A 1 67 ? 41.230 12.042 -88.659 1.00 86.19 67 LEU A N 1
ATOM 532 C CA . LEU A 1 67 ? 40.365 10.995 -88.103 1.00 86.19 67 LEU A CA 1
ATOM 533 C C . LEU A 1 67 ? 41.126 10.085 -87.134 1.00 86.19 67 LEU A C 1
ATOM 535 O O . LEU A 1 67 ? 40.653 9.871 -86.028 1.00 86.19 67 LEU A O 1
ATOM 539 N N . ARG A 1 68 ? 42.336 9.637 -87.495 1.00 87.38 68 ARG A N 1
ATOM 540 C CA . ARG A 1 68 ? 43.179 8.826 -86.601 1.00 87.38 68 ARG A CA 1
ATOM 541 C C . ARG A 1 68 ? 43.569 9.584 -85.329 1.00 87.38 68 ARG A C 1
ATOM 543 O O . ARG A 1 68 ? 43.545 9.007 -84.251 1.00 87.38 68 ARG A O 1
ATOM 550 N N . LEU A 1 69 ? 43.898 10.872 -85.444 1.00 89.88 69 LEU A N 1
ATOM 551 C CA . LEU A 1 69 ? 44.193 11.709 -84.277 1.00 89.88 69 LEU A CA 1
ATOM 552 C C . LEU A 1 69 ? 42.968 11.883 -83.372 1.00 89.88 69 LEU A C 1
ATOM 554 O O . LEU A 1 69 ? 43.120 11.895 -82.155 1.00 89.88 69 LEU A O 1
ATOM 558 N N . GLU A 1 70 ? 41.766 12.016 -83.936 1.00 87.69 70 GLU A N 1
ATOM 559 C CA . GLU A 1 70 ? 40.543 12.080 -83.132 1.00 87.69 70 GLU A CA 1
ATOM 560 C C . GLU A 1 70 ? 40.172 10.727 -82.513 1.00 87.69 70 GLU A C 1
ATOM 562 O O . GLU A 1 70 ? 39.793 10.688 -81.347 1.00 87.69 70 GLU A O 1
ATOM 567 N N . GLU A 1 71 ? 40.366 9.609 -83.213 1.00 89.56 71 GLU A N 1
ATOM 568 C CA . GLU A 1 71 ? 40.221 8.266 -82.635 1.00 89.56 71 GLU A CA 1
ATOM 569 C C . GLU A 1 71 ? 41.205 8.045 -81.478 1.00 89.56 71 GLU A C 1
ATOM 571 O O . GLU A 1 71 ? 40.801 7.595 -80.408 1.00 89.56 71 GLU A O 1
ATOM 576 N N . GLU A 1 72 ? 42.477 8.416 -81.643 1.00 90.19 72 GLU A N 1
ATOM 577 C CA . GLU A 1 72 ? 43.496 8.329 -80.590 1.00 90.19 72 GLU A CA 1
ATOM 578 C C . GLU A 1 72 ? 43.151 9.213 -79.381 1.00 90.19 72 GLU A C 1
ATOM 580 O O . GLU A 1 72 ? 43.297 8.769 -78.241 1.00 90.19 72 GLU A O 1
ATOM 585 N N . LYS A 1 73 ? 42.633 10.432 -79.595 1.00 92.12 73 LYS A N 1
ATOM 586 C CA . LYS A 1 73 ? 42.159 11.310 -78.511 1.00 92.12 73 LYS A CA 1
ATOM 587 C C . LYS A 1 73 ? 40.949 10.733 -77.784 1.00 92.12 73 LYS A C 1
ATOM 589 O O . LYS A 1 73 ? 40.914 10.780 -76.558 1.00 92.12 73 LYS A O 1
ATOM 594 N N . VAL A 1 74 ? 39.975 10.185 -78.511 1.00 93.44 74 VAL A N 1
ATOM 595 C CA . VAL A 1 74 ? 38.788 9.545 -77.923 1.00 93.44 74 VAL A CA 1
ATOM 596 C C . VAL A 1 74 ? 39.193 8.297 -77.138 1.00 93.44 74 VAL A C 1
ATOM 598 O O . VAL A 1 74 ? 38.730 8.103 -76.015 1.00 93.44 74 VAL A O 1
ATOM 601 N N . HIS A 1 75 ? 40.115 7.489 -77.667 1.00 91.44 75 HIS A N 1
ATOM 602 C CA . HIS A 1 75 ? 40.672 6.345 -76.950 1.00 91.44 75 HIS A CA 1
ATOM 603 C C . HIS A 1 75 ? 41.410 6.773 -75.677 1.00 91.44 75 HIS A C 1
ATOM 605 O O . HIS A 1 75 ? 41.128 6.225 -74.611 1.00 91.44 75 HIS A O 1
ATOM 611 N N . ALA A 1 76 ? 42.281 7.782 -75.751 1.00 91.69 76 ALA A N 1
ATOM 612 C CA . ALA A 1 76 ? 42.987 8.314 -74.587 1.00 91.69 76 ALA A CA 1
ATOM 613 C C . ALA A 1 76 ? 42.026 8.895 -73.533 1.00 91.69 76 ALA A C 1
ATOM 615 O O . ALA A 1 76 ? 42.199 8.635 -72.344 1.00 91.69 76 ALA A O 1
ATOM 616 N N . ALA A 1 77 ? 40.983 9.617 -73.956 1.00 93.94 77 ALA A N 1
ATOM 617 C CA . ALA A 1 77 ? 39.954 10.150 -73.064 1.00 93.94 77 ALA A CA 1
ATOM 618 C C . ALA A 1 77 ? 39.155 9.028 -72.380 1.00 93.94 77 ALA A C 1
ATOM 620 O O . ALA A 1 77 ? 39.015 9.037 -71.160 1.00 93.94 77 ALA A O 1
ATOM 621 N N . SER A 1 78 ? 38.713 8.016 -73.135 1.00 92.88 78 SER A N 1
ATOM 622 C CA . SER A 1 78 ? 37.973 6.871 -72.583 1.00 92.88 78 SER A CA 1
ATOM 623 C C . SER A 1 78 ? 38.799 6.055 -71.582 1.00 92.88 78 SER A C 1
ATOM 625 O O . SER A 1 78 ? 38.275 5.595 -70.568 1.00 92.88 78 SER A O 1
ATOM 627 N N . PHE A 1 79 ? 40.103 5.905 -71.837 1.00 93.00 79 PHE A N 1
ATOM 628 C CA . PHE A 1 79 ? 41.021 5.228 -70.930 1.00 93.00 79 PHE A CA 1
ATOM 629 C C . PHE A 1 79 ? 41.218 6.033 -69.639 1.00 93.00 79 PHE A C 1
ATOM 631 O O . PHE A 1 79 ? 41.097 5.469 -68.554 1.00 93.00 79 PHE A O 1
ATOM 638 N N . ALA A 1 80 ? 41.433 7.349 -69.743 1.00 94.50 80 ALA A N 1
ATOM 639 C CA . ALA A 1 80 ? 41.569 8.233 -68.584 1.00 94.50 80 ALA A CA 1
ATOM 640 C C . ALA A 1 80 ? 40.292 8.274 -67.722 1.00 94.50 80 ALA A C 1
ATOM 642 O O . ALA A 1 80 ? 40.372 8.254 -66.494 1.00 94.50 80 ALA A O 1
ATOM 643 N N . GLU A 1 81 ? 39.106 8.278 -68.341 1.00 95.06 81 GLU A N 1
ATOM 644 C CA . GLU A 1 81 ? 37.825 8.188 -67.630 1.00 95.06 81 GLU A CA 1
ATOM 645 C C . GLU A 1 81 ? 37.647 6.838 -66.926 1.00 95.06 81 GLU A C 1
ATOM 647 O O . GLU A 1 81 ? 37.208 6.798 -65.776 1.00 95.06 81 GLU A O 1
ATOM 652 N N . ALA A 1 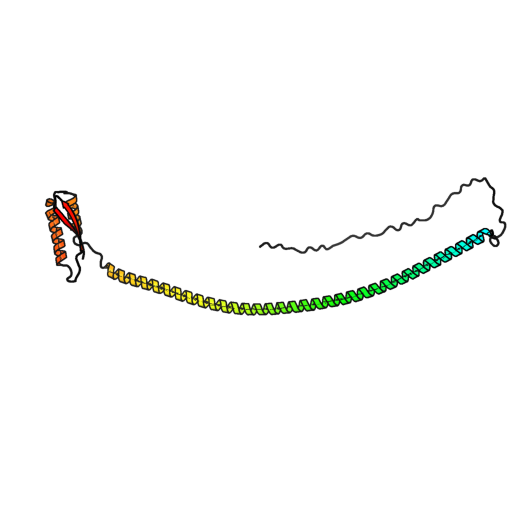82 ? 38.006 5.729 -67.582 1.00 95.06 82 ALA A N 1
ATOM 653 C CA . ALA A 1 82 ? 37.934 4.397 -66.987 1.00 95.06 82 ALA A CA 1
ATOM 654 C C . ALA A 1 82 ? 38.901 4.244 -65.801 1.00 95.06 82 ALA A C 1
ATOM 656 O O . ALA A 1 82 ? 38.523 3.678 -64.774 1.00 95.06 82 ALA A O 1
ATOM 657 N N . GLU A 1 83 ? 40.116 4.785 -65.912 1.00 94.75 83 GLU A N 1
ATOM 658 C CA . GLU A 1 83 ? 41.107 4.810 -64.834 1.00 94.75 83 GLU A CA 1
ATOM 659 C C . GLU A 1 83 ? 40.634 5.676 -63.657 1.00 94.75 83 GLU A C 1
ATOM 661 O O . GLU A 1 83 ? 40.643 5.225 -62.508 1.00 94.75 83 GLU A O 1
ATOM 666 N N . ALA A 1 84 ? 40.114 6.877 -63.933 1.00 95.25 84 ALA A N 1
ATOM 667 C CA . ALA A 1 84 ? 39.515 7.733 -62.914 1.00 95.25 84 ALA A CA 1
ATOM 668 C C . ALA A 1 84 ? 38.323 7.044 -62.227 1.00 95.25 84 ALA A C 1
ATOM 670 O O . ALA A 1 84 ? 38.207 7.070 -61.001 1.00 95.25 84 ALA A O 1
ATOM 671 N N . GLN A 1 85 ? 37.459 6.366 -62.988 1.00 95.69 85 GLN A N 1
ATOM 672 C CA . GLN A 1 85 ? 36.317 5.638 -62.440 1.00 95.69 85 GLN A CA 1
ATOM 673 C C . GLN A 1 85 ? 36.747 4.428 -61.599 1.00 95.69 85 GLN A C 1
ATOM 675 O O . GLN A 1 85 ? 36.105 4.132 -60.589 1.00 95.69 85 GLN A O 1
ATOM 680 N N . ALA A 1 86 ? 37.812 3.724 -61.987 1.00 96.44 86 ALA A N 1
ATOM 681 C CA . ALA A 1 86 ? 38.378 2.629 -61.205 1.00 96.44 86 ALA A CA 1
ATOM 682 C C . ALA A 1 86 ? 38.964 3.133 -59.876 1.00 96.44 86 ALA A C 1
ATOM 684 O O . ALA A 1 86 ? 38.662 2.559 -58.831 1.00 96.44 86 ALA A O 1
ATOM 685 N N . SER A 1 87 ? 39.704 4.246 -59.906 1.00 95.81 87 SER A N 1
ATOM 686 C CA . SER A 1 87 ? 40.257 4.900 -58.712 1.00 95.81 87 SER A CA 1
ATOM 687 C C . SER A 1 87 ? 39.162 5.350 -57.737 1.00 95.81 87 SER A C 1
ATOM 689 O O . SER A 1 87 ? 39.212 5.039 -56.548 1.00 95.81 87 SER A O 1
ATOM 691 N N . VAL A 1 88 ? 38.094 5.982 -58.242 1.00 97.56 88 VAL A N 1
ATOM 692 C CA . VAL A 1 88 ? 36.937 6.369 -57.415 1.00 97.56 88 VAL A CA 1
ATOM 693 C C . VAL A 1 88 ? 36.248 5.146 -56.805 1.00 97.56 88 VAL A C 1
ATOM 695 O O . VAL A 1 88 ? 35.869 5.177 -55.636 1.00 97.56 88 VAL A O 1
ATOM 698 N N . LYS A 1 89 ? 36.078 4.058 -57.567 1.00 96.56 89 LYS A N 1
ATOM 699 C CA . LYS A 1 89 ? 35.461 2.822 -57.056 1.00 96.56 89 LYS A CA 1
ATOM 700 C C . LYS A 1 89 ? 36.289 2.183 -55.939 1.00 96.56 89 LYS A C 1
ATOM 702 O O . LYS A 1 89 ? 35.692 1.720 -54.969 1.00 96.56 89 LYS A O 1
ATOM 707 N N . ASP A 1 90 ? 37.616 2.175 -56.058 1.00 97.12 90 ASP A N 1
ATOM 708 C CA . ASP A 1 90 ? 38.513 1.679 -55.007 1.00 97.12 90 ASP A CA 1
ATOM 709 C C . ASP A 1 90 ? 38.423 2.536 -53.737 1.00 97.12 90 ASP A C 1
ATOM 711 O O . ASP A 1 90 ? 38.199 2.011 -52.646 1.00 97.12 90 ASP A O 1
ATOM 715 N N . GLU A 1 91 ? 38.491 3.864 -53.885 1.00 96.88 91 GLU A N 1
ATOM 716 C CA . GLU A 1 91 ? 38.384 4.805 -52.766 1.00 96.88 91 GLU A CA 1
ATOM 717 C C . GLU A 1 91 ? 37.061 4.644 -52.012 1.00 96.88 91 GLU A C 1
ATOM 719 O O . GLU A 1 91 ? 37.040 4.509 -50.788 1.00 96.88 91 GLU A O 1
ATOM 724 N N . VAL A 1 92 ? 35.949 4.586 -52.750 1.00 97.62 92 VAL A N 1
ATOM 725 C CA . VAL A 1 92 ? 34.617 4.370 -52.175 1.00 97.62 92 VAL A CA 1
ATOM 726 C C . VAL A 1 92 ? 34.536 3.005 -51.490 1.00 97.62 92 VAL A C 1
ATOM 728 O O . VAL A 1 92 ? 33.978 2.913 -50.399 1.00 97.62 92 VAL A O 1
ATOM 731 N N . GLY A 1 93 ? 35.108 1.952 -52.081 1.00 97.75 93 GLY A N 1
ATOM 732 C CA . GLY A 1 93 ? 35.169 0.625 -51.464 1.00 97.75 93 GLY A CA 1
ATOM 733 C C . GLY A 1 93 ? 35.875 0.653 -50.109 1.00 97.75 93 GLY A C 1
ATOM 734 O O . GLY A 1 93 ? 35.324 0.187 -49.110 1.00 97.75 93 GLY A O 1
ATOM 735 N N . ARG A 1 94 ? 37.046 1.292 -50.052 1.00 97.56 94 ARG A N 1
ATOM 736 C CA . ARG A 1 94 ? 37.848 1.416 -48.831 1.00 97.56 94 ARG A CA 1
ATOM 737 C C . ARG A 1 94 ? 37.143 2.227 -47.745 1.00 97.56 94 ARG A C 1
ATOM 739 O O . ARG A 1 94 ? 37.154 1.830 -46.580 1.00 97.56 94 ARG A O 1
ATOM 746 N N . ILE A 1 95 ? 36.502 3.337 -48.118 1.00 97.69 95 ILE A N 1
ATOM 747 C CA . ILE A 1 95 ? 35.717 4.161 -47.186 1.00 97.69 95 ILE A CA 1
ATOM 748 C C . ILE A 1 95 ? 34.535 3.356 -46.635 1.00 97.69 95 ILE A C 1
ATOM 750 O O . ILE A 1 95 ? 34.347 3.317 -45.422 1.00 97.69 95 ILE A O 1
ATOM 754 N N . LEU A 1 96 ? 33.782 2.652 -47.486 1.00 97.69 96 LEU A N 1
ATOM 755 C CA . LEU A 1 96 ? 32.637 1.843 -47.052 1.00 97.69 96 LEU A CA 1
ATOM 756 C C . LEU A 1 96 ? 33.042 0.715 -46.095 1.00 97.69 96 LEU A C 1
ATOM 758 O O . LEU A 1 96 ? 32.310 0.411 -45.152 1.00 97.69 96 LEU A O 1
ATOM 762 N N . GLU A 1 97 ? 34.187 0.073 -46.316 1.00 97.00 97 GLU A N 1
ATOM 763 C CA . GLU A 1 97 ? 34.709 -0.947 -45.402 1.00 97.00 97 GLU A CA 1
ATOM 764 C C . GLU A 1 97 ? 35.091 -0.355 -44.044 1.00 97.00 97 GLU A C 1
ATOM 766 O O . GLU A 1 97 ? 34.724 -0.912 -43.005 1.00 97.00 97 GLU A O 1
ATOM 771 N N . LEU A 1 98 ? 35.755 0.804 -44.040 1.00 97.25 98 LEU A N 1
ATOM 772 C CA . LEU A 1 98 ? 36.093 1.521 -42.814 1.00 97.25 98 LEU A CA 1
ATOM 773 C C . LEU A 1 98 ? 34.833 1.969 -42.056 1.00 97.25 98 LEU A C 1
ATOM 775 O O . LEU A 1 98 ? 34.740 1.788 -40.839 1.00 97.25 98 LEU A O 1
ATOM 779 N N . GLU A 1 99 ? 33.831 2.500 -42.753 1.00 97.38 99 GLU A N 1
ATOM 780 C CA . GLU A 1 99 ? 32.540 2.877 -42.171 1.00 97.38 99 GLU A CA 1
ATOM 781 C C . GLU A 1 99 ? 31.812 1.665 -41.580 1.00 97.38 99 GLU A C 1
ATOM 783 O O . GLU A 1 99 ? 31.308 1.725 -40.459 1.00 97.38 99 GLU A O 1
ATOM 788 N N . ARG A 1 100 ? 31.801 0.518 -42.268 1.00 97.31 100 ARG A N 1
ATOM 789 C CA . ARG A 1 100 ? 31.218 -0.722 -41.727 1.00 97.31 100 ARG A CA 1
ATOM 790 C C . ARG A 1 100 ? 31.959 -1.213 -40.489 1.00 97.31 100 ARG A C 1
ATOM 792 O O . ARG A 1 100 ? 31.318 -1.586 -39.513 1.00 97.31 100 ARG A O 1
ATOM 799 N N . ALA A 1 101 ? 33.289 -1.211 -40.500 1.00 97.19 101 ALA A N 1
ATOM 800 C CA . ALA A 1 101 ? 34.081 -1.660 -39.358 1.00 97.19 101 ALA A CA 1
ATOM 801 C C . ALA A 1 101 ? 33.895 -0.740 -38.141 1.00 97.19 101 ALA A C 1
ATOM 803 O O . ALA A 1 101 ? 33.716 -1.215 -37.017 1.00 97.19 101 ALA A O 1
ATOM 804 N N . THR A 1 102 ? 33.883 0.576 -38.362 1.00 97.12 102 THR A N 1
ATOM 805 C CA . THR A 1 102 ? 33.655 1.564 -37.300 1.00 97.12 102 THR A CA 1
ATOM 806 C C . THR A 1 102 ? 32.238 1.467 -36.750 1.00 97.12 102 THR A C 1
ATOM 808 O O . THR A 1 102 ? 32.084 1.322 -35.541 1.00 97.12 102 THR A O 1
ATOM 811 N N . THR A 1 103 ? 31.212 1.452 -37.605 1.00 97.00 103 THR A N 1
ATOM 812 C CA . THR A 1 103 ? 29.809 1.289 -37.181 1.00 97.00 103 THR A CA 1
ATOM 813 C C . THR A 1 103 ? 29.562 -0.041 -36.476 1.00 97.00 103 THR A C 1
ATOM 815 O O . THR A 1 103 ? 28.851 -0.081 -35.475 1.00 97.00 103 THR A O 1
ATOM 818 N N . HIS A 1 104 ? 30.180 -1.132 -36.933 1.00 97.19 104 HIS A N 1
ATOM 819 C CA . HIS A 1 104 ? 30.082 -2.427 -36.268 1.00 97.19 104 HIS A CA 1
ATOM 820 C C . HIS A 1 104 ? 30.695 -2.395 -34.863 1.00 97.19 104 HIS A C 1
ATOM 822 O O . HIS A 1 104 ? 30.088 -2.892 -33.911 1.00 97.19 104 HIS A O 1
ATOM 828 N N . ASN A 1 105 ? 31.870 -1.783 -34.709 1.00 97.00 105 AS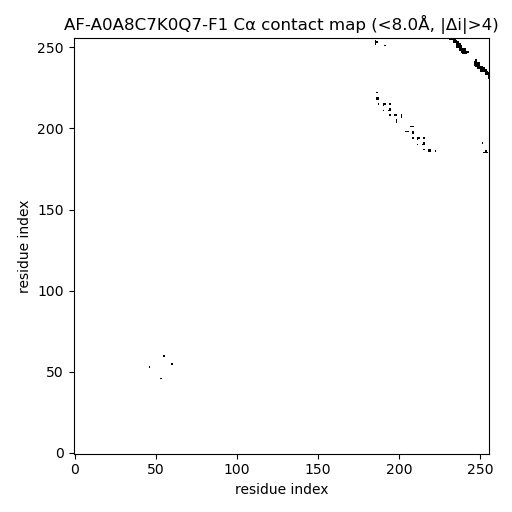N A N 1
ATOM 829 C CA . ASN A 1 105 ? 32.526 -1.654 -33.412 1.00 97.00 105 ASN A CA 1
ATOM 830 C C . ASN A 1 105 ? 31.739 -0.730 -32.466 1.00 97.00 105 ASN A C 1
ATOM 832 O O . ASN A 1 105 ? 31.468 -1.105 -31.325 1.00 97.00 105 ASN A O 1
ATOM 836 N N . THR A 1 106 ? 31.294 0.441 -32.939 1.00 97.75 106 THR A N 1
ATOM 837 C CA . THR A 1 106 ? 30.497 1.366 -32.118 1.00 97.75 106 THR A CA 1
ATOM 838 C C . THR A 1 106 ? 29.169 0.748 -31.696 1.00 97.75 106 THR A C 1
ATOM 840 O O . THR A 1 106 ? 28.809 0.846 -30.522 1.00 97.75 106 THR A O 1
ATOM 843 N N . LEU A 1 107 ? 28.476 0.049 -32.600 1.00 97.75 107 LEU A N 1
ATOM 844 C CA . LEU A 1 107 ? 27.254 -0.685 -32.278 1.00 97.75 107 LEU A CA 1
ATOM 845 C C . LEU A 1 107 ? 27.524 -1.779 -31.243 1.00 97.75 107 LEU A C 1
ATOM 847 O O . LEU A 1 107 ? 26.810 -1.868 -30.249 1.00 97.75 107 LEU A O 1
ATOM 851 N N . THR A 1 108 ? 28.570 -2.583 -31.439 1.00 97.75 108 THR A N 1
ATOM 852 C CA . THR A 1 108 ? 28.940 -3.644 -30.492 1.00 97.75 108 THR A CA 1
ATOM 853 C C . THR A 1 108 ? 29.222 -3.059 -29.111 1.00 97.75 108 THR A C 1
ATOM 855 O O . THR A 1 108 ? 28.714 -3.559 -28.110 1.00 97.75 108 THR A O 1
ATOM 858 N N . GLN A 1 109 ? 29.960 -1.952 -29.039 1.00 97.88 109 GLN A N 1
ATOM 859 C CA . GLN A 1 109 ? 30.231 -1.269 -27.781 1.00 97.88 109 GLN A CA 1
ATOM 860 C C . GLN A 1 109 ? 28.953 -0.712 -27.134 1.00 97.88 109 GLN A C 1
ATOM 862 O O . GLN A 1 109 ? 28.785 -0.845 -25.921 1.00 97.88 109 GLN A O 1
ATOM 867 N N . ALA A 1 110 ? 28.050 -0.114 -27.914 1.00 97.94 110 ALA A N 1
ATOM 868 C CA . ALA A 1 110 ? 26.774 0.401 -27.420 1.00 97.94 110 ALA A CA 1
ATOM 869 C C . ALA A 1 110 ? 25.893 -0.722 -26.852 1.00 97.94 110 ALA A C 1
ATOM 871 O O . ALA A 1 110 ? 25.431 -0.618 -25.718 1.00 97.94 110 ALA A O 1
ATOM 872 N N . VAL A 1 111 ? 25.758 -1.834 -27.580 1.00 97.94 111 VAL A N 1
ATOM 873 C CA . VAL A 1 111 ? 24.996 -3.014 -27.143 1.00 97.94 111 VAL A CA 1
ATOM 874 C C . VAL A 1 111 ? 25.584 -3.612 -25.865 1.00 97.94 111 VAL A C 1
ATOM 876 O O . VAL A 1 111 ? 24.843 -3.984 -24.958 1.00 97.94 111 VAL A O 1
ATOM 879 N N . MET A 1 112 ? 26.912 -3.704 -25.757 1.00 97.50 112 MET A N 1
ATOM 880 C CA . MET A 1 112 ? 27.555 -4.218 -24.544 1.00 97.50 112 MET A CA 1
ATOM 881 C C . MET A 1 112 ? 27.292 -3.315 -23.336 1.00 97.50 112 MET A C 1
ATOM 883 O O . MET A 1 112 ? 26.989 -3.819 -22.257 1.00 97.50 112 MET A O 1
ATOM 887 N N . ARG A 1 113 ? 27.352 -1.989 -23.511 1.00 97.38 113 ARG A N 1
ATOM 888 C CA . ARG A 1 113 ? 27.016 -1.030 -22.446 1.00 97.38 113 ARG A CA 1
ATOM 889 C C . ARG A 1 113 ? 25.558 -1.159 -22.013 1.00 97.38 113 ARG A C 1
ATOM 891 O O . ARG A 1 113 ? 25.296 -1.206 -20.816 1.00 97.38 113 ARG A O 1
ATOM 898 N N . GLU A 1 114 ? 24.639 -1.266 -22.969 1.00 97.75 114 GLU A N 1
ATOM 899 C CA . GLU A 1 114 ? 23.208 -1.410 -22.694 1.00 97.75 114 GLU A CA 1
ATOM 900 C C . GLU A 1 114 ? 22.906 -2.693 -21.910 1.00 97.75 114 GLU A C 1
ATOM 902 O O . GLU A 1 114 ? 22.204 -2.652 -20.900 1.00 97.75 114 GLU A O 1
ATOM 907 N N . LYS A 1 115 ? 23.504 -3.823 -22.309 1.00 97.75 115 LYS A N 1
ATOM 908 C CA . LYS A 1 115 ? 23.362 -5.097 -21.589 1.00 97.75 115 LYS A CA 1
ATOM 909 C C . LYS A 1 115 ? 23.818 -4.991 -20.139 1.00 97.75 115 LYS A C 1
ATOM 911 O O . LYS A 1 115 ? 23.089 -5.417 -19.250 1.00 97.75 115 LYS A O 1
ATOM 916 N N . VAL A 1 116 ? 24.979 -4.382 -19.898 1.00 97.88 116 VAL A N 1
ATOM 917 C CA . VAL A 1 116 ? 25.494 -4.183 -18.536 1.00 97.88 116 VAL A CA 1
ATOM 918 C C . VAL A 1 116 ? 24.554 -3.290 -17.725 1.00 97.88 116 VAL A C 1
ATOM 920 O O . VAL A 1 116 ? 24.241 -3.625 -16.585 1.00 97.88 116 VAL A O 1
ATOM 923 N N . SER A 1 117 ? 24.050 -2.192 -18.302 1.00 97.00 117 SER A N 1
ATOM 924 C CA . SER A 1 117 ? 23.081 -1.339 -17.602 1.00 97.00 117 SER A CA 1
ATOM 925 C C . SER A 1 117 ? 21.763 -2.054 -17.304 1.00 97.00 117 SER A C 1
ATOM 927 O O . SER A 1 117 ? 21.232 -1.902 -16.209 1.00 97.00 117 SER A O 1
ATOM 929 N N . ALA A 1 118 ? 21.262 -2.873 -18.231 1.00 97.69 118 ALA A N 1
ATOM 930 C CA . ALA A 1 118 ? 20.022 -3.620 -18.051 1.00 97.69 118 ALA A CA 1
ATOM 931 C C . ALA A 1 118 ? 20.164 -4.710 -16.977 1.00 97.69 118 ALA A C 1
ATOM 933 O O . ALA A 1 118 ? 19.240 -4.946 -16.196 1.00 97.69 118 ALA A O 1
ATOM 934 N N . GLU A 1 119 ? 21.320 -5.375 -16.908 1.00 97.62 119 GLU A N 1
ATOM 935 C CA . GLU A 1 119 ? 21.621 -6.348 -15.856 1.00 97.62 119 GLU A CA 1
ATOM 936 C C . GLU A 1 119 ? 21.763 -5.685 -14.482 1.00 97.62 119 GLU A C 1
ATOM 938 O O . GLU A 1 119 ? 21.186 -6.179 -13.512 1.00 97.62 119 GLU A O 1
ATOM 943 N N . ASP A 1 120 ? 22.464 -4.552 -14.391 1.00 97.44 120 ASP A N 1
ATOM 944 C CA . ASP A 1 120 ? 22.582 -3.776 -13.151 1.00 97.44 120 ASP A CA 1
ATOM 945 C C . ASP A 1 120 ? 21.212 -3.273 -12.671 1.00 97.44 120 ASP A C 1
ATOM 947 O O . ASP A 1 120 ? 20.852 -3.462 -11.507 1.00 97.44 120 ASP A O 1
ATOM 951 N N . GLU A 1 121 ? 20.387 -2.723 -13.567 1.00 96.88 121 GLU A N 1
ATOM 952 C CA . GLU A 1 121 ? 19.019 -2.316 -13.239 1.00 96.88 121 GLU A CA 1
ATOM 953 C C . GLU A 1 121 ? 18.187 -3.506 -12.746 1.00 96.88 121 GLU A C 1
ATOM 955 O O . GLU A 1 121 ? 17.578 -3.432 -11.677 1.00 96.88 121 GLU A O 1
ATOM 960 N N . ARG A 1 122 ? 18.237 -4.647 -13.444 1.00 97.56 122 ARG A N 1
ATOM 961 C CA . ARG A 1 122 ? 17.535 -5.871 -13.035 1.00 97.56 122 ARG A CA 1
ATOM 962 C C . ARG A 1 122 ? 17.960 -6.339 -11.644 1.00 97.56 122 ARG A C 1
ATOM 964 O O . ARG A 1 122 ? 17.101 -6.724 -10.846 1.00 97.56 122 ARG A O 1
ATOM 971 N N . LEU A 1 123 ? 19.257 -6.326 -11.341 1.00 97.69 123 LEU A N 1
ATOM 972 C CA . LEU A 1 123 ? 19.773 -6.705 -10.024 1.00 97.69 123 LEU A CA 1
ATOM 973 C C . LEU A 1 123 ? 19.296 -5.731 -8.944 1.00 97.69 123 LEU A C 1
ATOM 975 O O . LEU A 1 123 ? 18.819 -6.171 -7.896 1.00 97.69 123 LEU A O 1
ATOM 979 N N . ARG A 1 124 ? 19.340 -4.421 -9.206 1.00 98.00 124 ARG A N 1
ATOM 980 C CA . ARG A 1 124 ? 18.821 -3.397 -8.286 1.00 98.00 124 ARG A CA 1
ATOM 981 C C . ARG A 1 124 ? 17.335 -3.590 -8.011 1.00 98.00 124 ARG A C 1
ATOM 983 O O . ARG A 1 124 ? 16.937 -3.595 -6.847 1.00 98.00 124 ARG A O 1
ATOM 990 N N . THR A 1 125 ? 16.523 -3.819 -9.042 1.00 97.94 125 THR A N 1
ATOM 991 C CA . THR A 1 125 ? 15.088 -4.087 -8.879 1.00 97.94 125 THR A CA 1
ATOM 992 C C . THR A 1 125 ? 14.848 -5.344 -8.045 1.00 97.94 125 THR A C 1
ATOM 994 O O . THR A 1 125 ? 13.993 -5.332 -7.163 1.00 97.94 125 THR A O 1
ATOM 997 N N . GLN A 1 126 ? 15.617 -6.417 -8.256 1.00 97.75 126 GLN A N 1
ATOM 998 C CA . GLN A 1 126 ? 15.498 -7.644 -7.459 1.00 97.75 126 GLN A CA 1
ATOM 999 C C . GLN A 1 126 ? 15.875 -7.438 -5.988 1.00 97.75 126 GLN A C 1
ATOM 1001 O O . GLN A 1 126 ? 15.193 -7.956 -5.103 1.00 97.75 126 GLN A O 1
ATOM 1006 N N . LEU A 1 127 ? 16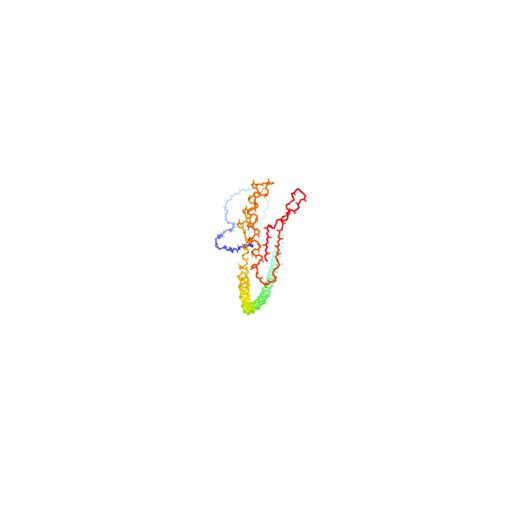.944 -6.688 -5.711 1.00 97.88 127 LEU A N 1
ATOM 1007 C CA . LEU A 1 127 ? 17.337 -6.347 -4.342 1.00 97.88 127 LEU A CA 1
ATOM 1008 C C . LEU A 1 127 ? 16.255 -5.514 -3.654 1.00 97.88 127 LEU A C 1
ATOM 1010 O O . LEU A 1 127 ? 15.876 -5.814 -2.521 1.00 97.88 127 LEU A O 1
ATOM 1014 N N . TYR A 1 128 ? 15.714 -4.521 -4.359 1.00 97.75 128 TYR A N 1
ATOM 1015 C CA . TYR A 1 128 ? 14.647 -3.678 -3.837 1.00 97.75 128 TYR A CA 1
ATOM 1016 C C . TYR A 1 128 ? 13.365 -4.478 -3.576 1.00 97.75 128 TYR A C 1
ATOM 1018 O O . TYR A 1 128 ? 12.765 -4.339 -2.515 1.00 97.75 128 TYR A O 1
ATOM 1026 N N . ALA A 1 129 ? 12.990 -5.385 -4.484 1.00 98.00 129 ALA A N 1
ATOM 1027 C CA . ALA A 1 129 ? 11.845 -6.275 -4.304 1.00 98.00 129 ALA A CA 1
ATOM 1028 C C . ALA A 1 129 ? 11.991 -7.159 -3.053 1.00 98.00 129 ALA A C 1
ATOM 1030 O O . ALA A 1 129 ? 11.065 -7.242 -2.250 1.00 98.00 129 ALA A O 1
ATOM 1031 N N . LYS A 1 130 ? 13.174 -7.751 -2.829 1.00 97.75 130 LYS A N 1
ATOM 1032 C CA . LYS A 1 130 ? 13.455 -8.522 -1.605 1.00 97.75 130 LYS A CA 1
ATOM 1033 C C . LYS A 1 130 ? 13.389 -7.657 -0.348 1.00 97.75 130 LYS A C 1
ATOM 1035 O O . LYS A 1 130 ? 12.860 -8.085 0.674 1.00 97.75 130 LYS A O 1
ATOM 1040 N N . GLN A 1 131 ? 13.933 -6.442 -0.403 1.00 98.00 131 GLN A N 1
ATOM 1041 C CA . GLN A 1 131 ? 13.880 -5.515 0.723 1.00 98.00 131 GLN A CA 1
ATOM 1042 C C . GLN A 1 131 ? 12.438 -5.127 1.061 1.00 98.00 131 GLN A C 1
ATOM 1044 O O . GLN A 1 131 ? 12.085 -5.108 2.240 1.00 98.00 131 GLN A O 1
ATOM 1049 N N . LEU A 1 132 ? 11.613 -4.851 0.050 1.00 98.31 132 LEU A N 1
ATOM 1050 C CA . LEU A 1 132 ? 10.190 -4.568 0.223 1.00 98.31 132 LEU A CA 1
ATOM 1051 C C . LEU A 1 132 ? 9.462 -5.749 0.855 1.00 98.31 132 LEU A C 1
ATOM 1053 O O . LEU A 1 132 ? 8.765 -5.556 1.842 1.00 98.31 132 LEU A O 1
ATOM 1057 N N . GLU A 1 133 ? 9.693 -6.970 0.376 1.00 97.94 133 GLU A N 1
ATOM 1058 C CA . GLU A 1 133 ? 9.061 -8.161 0.945 1.00 97.94 133 GLU A CA 1
ATOM 1059 C C . GLU A 1 133 ? 9.390 -8.332 2.439 1.00 97.94 133 GLU A C 1
ATOM 1061 O O . GLU A 1 133 ? 8.503 -8.588 3.256 1.00 97.94 133 GLU A O 1
ATOM 1066 N N . LEU A 1 134 ? 10.651 -8.118 2.829 1.00 98.00 134 LEU A N 1
ATOM 1067 C CA . LEU A 1 134 ? 11.057 -8.151 4.237 1.00 98.00 134 LEU A CA 1
ATOM 1068 C C . LEU A 1 134 ? 10.390 -7.042 5.063 1.00 98.00 134 LEU A C 1
ATOM 1070 O O . LEU A 1 134 ? 10.009 -7.273 6.212 1.00 98.00 134 LEU A O 1
ATOM 1074 N N . ARG A 1 135 ? 10.255 -5.833 4.505 1.00 98.19 135 ARG A N 1
ATOM 1075 C CA . ARG A 1 135 ? 9.552 -4.723 5.168 1.00 98.19 135 ARG A CA 1
ATOM 1076 C C . ARG A 1 135 ? 8.059 -5.004 5.306 1.00 98.19 135 ARG A C 1
ATOM 1078 O O . ARG A 1 135 ? 7.519 -4.762 6.379 1.00 98.19 135 ARG A O 1
ATOM 1085 N N . ASP A 1 136 ? 7.423 -5.575 4.291 1.00 98.25 136 ASP A N 1
ATOM 1086 C CA . ASP A 1 136 ? 6.008 -5.948 4.315 1.00 98.25 136 ASP A CA 1
ATOM 1087 C C . ASP A 1 136 ? 5.725 -7.027 5.361 1.00 98.25 136 ASP A C 1
ATOM 1089 O O . ASP A 1 136 ? 4.718 -6.967 6.065 1.00 98.25 136 ASP A O 1
ATOM 1093 N N . GLN A 1 137 ? 6.611 -8.017 5.497 1.00 98.38 137 GLN A N 1
ATOM 1094 C CA . GLN A 1 137 ? 6.490 -9.034 6.543 1.00 98.38 137 GLN A CA 1
ATOM 1095 C C . GLN A 1 137 ? 6.606 -8.426 7.943 1.00 98.38 137 GLN A C 1
ATOM 1097 O O . GLN A 1 137 ? 5.844 -8.797 8.835 1.00 98.38 137 GLN A O 1
ATOM 1102 N N . GLU A 1 138 ? 7.536 -7.493 8.142 1.00 98.00 138 GLU A N 1
ATOM 1103 C CA . GLU A 1 138 ? 7.685 -6.793 9.418 1.00 98.00 138 GLU A CA 1
ATOM 1104 C C . GLU A 1 138 ? 6.463 -5.920 9.728 1.00 98.00 138 GLU A C 1
ATOM 1106 O O . GLU A 1 138 ? 5.902 -6.005 10.820 1.00 98.00 138 GLU A O 1
ATOM 1111 N N . LEU A 1 139 ? 5.980 -5.159 8.745 1.00 98.31 139 LEU A N 1
ATOM 1112 C CA . LEU A 1 139 ? 4.796 -4.320 8.897 1.00 98.31 139 LEU A CA 1
ATOM 1113 C C . LEU A 1 139 ? 3.554 -5.156 9.232 1.00 98.31 139 LEU A C 1
ATOM 1115 O O . LEU A 1 139 ? 2.785 -4.782 10.111 1.00 98.31 139 LEU A O 1
ATOM 1119 N N . LYS A 1 140 ? 3.389 -6.330 8.608 1.00 98.25 140 LYS A N 1
ATOM 1120 C CA . LYS A 1 140 ? 2.300 -7.270 8.929 1.00 98.25 140 LYS A CA 1
ATOM 1121 C C . LYS A 1 140 ? 2.364 -7.784 10.366 1.00 98.25 140 LYS A C 1
ATOM 1123 O O . LYS A 1 140 ? 1.322 -7.938 10.997 1.00 98.25 140 LYS A O 1
ATOM 1128 N N . LYS A 1 141 ? 3.561 -8.058 10.897 1.00 98.31 141 LYS A N 1
ATOM 1129 C CA . LYS A 1 141 ? 3.721 -8.472 12.303 1.00 98.31 141 LYS A CA 1
ATOM 1130 C C . LYS A 1 141 ? 3.322 -7.349 13.253 1.00 98.31 141 LYS A C 1
ATOM 1132 O O . LYS A 1 141 ? 2.623 -7.603 14.231 1.00 98.31 141 LYS A O 1
ATOM 1137 N N . GLN A 1 142 ? 3.743 -6.123 12.950 1.00 98.06 142 GLN A N 1
ATOM 1138 C CA . GLN A 1 142 ? 3.397 -4.947 13.745 1.00 98.06 142 GLN A CA 1
ATOM 1139 C C . GLN A 1 142 ? 1.894 -4.664 13.697 1.00 98.06 142 GLN A C 1
ATOM 1141 O O . GLN A 1 142 ? 1.285 -4.480 14.746 1.00 98.06 142 GLN A O 1
ATOM 1146 N N . ASP A 1 143 ? 1.279 -4.709 12.515 1.00 98.12 143 ASP A N 1
ATOM 1147 C CA . ASP A 1 143 ? -0.166 -4.535 12.344 1.00 98.12 143 ASP A CA 1
ATOM 1148 C C . ASP A 1 143 ? -0.960 -5.574 13.147 1.00 98.12 143 ASP A C 1
ATOM 1150 O O . ASP A 1 143 ? -1.836 -5.215 13.933 1.00 98.12 143 ASP A O 1
ATOM 1154 N N . ALA A 1 144 ? -0.589 -6.855 13.047 1.00 98.12 144 ALA A N 1
ATOM 1155 C CA . ALA A 1 144 ? -1.218 -7.916 13.829 1.00 98.12 144 ALA A CA 1
ATOM 1156 C C . ALA A 1 144 ? -1.070 -7.686 15.344 1.00 98.12 144 ALA A C 1
ATOM 1158 O O . ALA A 1 144 ? -2.034 -7.860 16.090 1.00 98.12 144 ALA A O 1
ATOM 1159 N N . PHE A 1 145 ? 0.110 -7.253 15.800 1.00 98.38 145 PHE A N 1
ATOM 1160 C CA . PHE A 1 145 ? 0.350 -6.931 17.206 1.00 98.38 145 PHE A CA 1
ATOM 1161 C C . PHE A 1 145 ? -0.521 -5.762 17.684 1.00 98.38 145 PHE A C 1
ATOM 1163 O O . PHE A 1 145 ? -1.190 -5.878 18.710 1.00 98.38 145 PHE A O 1
ATOM 1170 N N . TYR A 1 146 ? -0.553 -4.647 16.950 1.00 97.88 146 TYR A N 1
ATOM 1171 C CA . TYR A 1 146 ? -1.350 -3.482 17.336 1.00 97.88 146 TYR A CA 1
ATOM 1172 C C . TYR A 1 146 ? -2.847 -3.768 17.278 1.00 97.88 146 TYR A C 1
ATOM 1174 O O . TYR A 1 146 ? -3.580 -3.361 18.178 1.00 97.88 146 TYR A O 1
ATOM 1182 N N . ARG A 1 147 ? -3.301 -4.523 16.278 1.00 98.25 147 ARG A N 1
ATOM 1183 C CA . ARG A 1 147 ? -4.696 -4.947 16.167 1.00 98.25 147 ARG A CA 1
ATOM 1184 C C . ARG A 1 147 ? -5.128 -5.808 17.351 1.00 98.25 147 ARG A C 1
ATOM 1186 O O . ARG A 1 147 ? -6.211 -5.593 17.885 1.00 98.25 147 ARG A O 1
ATOM 1193 N N . GLU A 1 148 ? -4.279 -6.730 17.798 1.00 98.00 148 GLU A N 1
ATOM 1194 C CA . GLU A 1 148 ? -4.528 -7.540 18.996 1.00 98.00 148 GLU A CA 1
ATOM 1195 C C . GLU A 1 148 ? -4.598 -6.672 20.265 1.00 98.00 148 GLU A C 1
ATOM 1197 O O . GLU A 1 148 ? -5.480 -6.863 21.103 1.00 98.00 148 GLU A O 1
ATOM 1202 N N . GLN A 1 149 ? -3.707 -5.685 20.411 1.00 97.94 149 GLN A N 1
ATOM 1203 C CA . GLN A 1 149 ? -3.742 -4.757 21.550 1.00 97.94 149 GLN A CA 1
ATOM 1204 C C . GLN A 1 149 ? -5.027 -3.927 21.571 1.00 97.94 149 GLN A C 1
ATOM 1206 O O . GLN A 1 149 ? -5.654 -3.786 22.622 1.00 97.94 149 GLN A O 1
ATOM 1211 N N . VAL A 1 150 ? -5.444 -3.412 20.412 1.00 98.25 150 VAL A N 1
ATOM 1212 C CA . VAL A 1 150 ? -6.701 -2.670 20.275 1.00 98.25 150 VAL A CA 1
ATOM 1213 C C . VAL A 1 150 ? -7.885 -3.569 20.619 1.00 98.25 150 VAL A C 1
ATOM 1215 O O . VAL A 1 150 ? -8.678 -3.193 21.476 1.00 98.25 150 VAL A O 1
ATOM 1218 N N . ALA A 1 151 ? -7.956 -4.784 20.070 1.00 98.25 151 ALA A N 1
ATOM 1219 C CA . ALA A 1 151 ? -9.040 -5.722 20.361 1.00 98.25 151 ALA A CA 1
ATOM 1220 C C . ALA A 1 151 ? -9.141 -6.056 21.862 1.00 98.25 151 ALA A C 1
ATOM 1222 O O . ALA A 1 151 ? -10.234 -6.093 22.425 1.00 98.25 151 ALA A O 1
ATOM 1223 N N . ARG A 1 152 ? -8.004 -6.238 22.551 1.00 97.56 152 ARG A N 1
ATOM 1224 C CA . ARG A 1 152 ? -7.976 -6.456 24.010 1.00 97.56 152 ARG A CA 1
ATOM 1225 C C . ARG A 1 152 ? -8.462 -5.247 24.800 1.00 97.56 152 ARG A C 1
ATOM 1227 O O . ARG A 1 152 ? -9.133 -5.413 25.820 1.00 97.56 152 ARG A O 1
ATOM 1234 N N . LEU A 1 153 ? -8.093 -4.041 24.374 1.00 97.75 153 LEU A N 1
ATOM 1235 C CA . LEU A 1 153 ? -8.557 -2.807 25.005 1.00 97.75 153 LEU A CA 1
ATOM 1236 C C . LEU A 1 153 ? -10.056 -2.602 24.781 1.00 97.75 153 LEU A C 1
ATOM 1238 O O . LEU A 1 153 ? -10.762 -2.257 25.727 1.00 97.75 153 LEU A O 1
ATOM 1242 N N . GLU A 1 154 ? -10.547 -2.859 23.571 1.00 97.62 154 GLU A N 1
ATOM 1243 C CA . GLU A 1 154 ? -11.966 -2.793 23.224 1.00 97.62 154 GLU A CA 1
ATOM 1244 C C . GLU A 1 154 ? -12.792 -3.803 24.026 1.00 97.62 154 GLU A C 1
ATOM 1246 O O . GLU A 1 154 ? -13.812 -3.423 24.599 1.00 97.62 154 GLU A O 1
ATOM 1251 N N . ASP A 1 155 ? -12.331 -5.051 24.156 1.00 97.69 155 ASP A N 1
ATOM 1252 C CA . ASP A 1 155 ? -13.007 -6.071 24.965 1.00 97.69 155 ASP A CA 1
ATOM 1253 C C . ASP A 1 155 ? -13.052 -5.679 26.449 1.00 97.69 155 ASP A C 1
ATOM 1255 O O . ASP A 1 155 ? -14.122 -5.665 27.063 1.00 97.69 155 ASP A O 1
ATOM 1259 N N . ARG A 1 156 ? -11.919 -5.249 27.024 1.00 97.12 156 ARG A N 1
ATOM 1260 C CA . ARG A 1 156 ? -11.877 -4.772 28.417 1.00 97.12 156 ARG A CA 1
ATOM 1261 C C . ARG A 1 156 ? -12.799 -3.572 28.629 1.00 97.12 156 ARG A C 1
ATOM 1263 O O . ARG A 1 156 ? -13.485 -3.496 29.647 1.00 97.12 156 ARG A O 1
ATOM 1270 N N . SER A 1 157 ? -12.815 -2.642 27.681 1.00 97.00 157 SER A N 1
ATOM 1271 C CA . SER A 1 157 ? -13.682 -1.467 27.711 1.00 97.00 157 SER A CA 1
ATOM 1272 C C . SER A 1 157 ? -15.158 -1.873 27.664 1.00 97.00 157 SER A C 1
ATOM 1274 O O . SER A 1 157 ? -15.940 -1.471 28.525 1.00 97.00 157 SER A O 1
ATOM 1276 N N . ALA A 1 158 ? -15.539 -2.759 26.740 1.00 97.06 158 ALA A N 1
ATOM 1277 C CA . ALA A 1 158 ? -16.900 -3.272 26.623 1.00 97.06 158 ALA A CA 1
ATOM 1278 C C . ALA A 1 158 ? -17.357 -4.000 27.898 1.00 97.06 158 ALA A C 1
ATOM 1280 O O . ALA A 1 158 ? -18.482 -3.796 28.358 1.00 97.06 158 ALA A O 1
ATOM 1281 N N . GLN A 1 159 ? -16.489 -4.815 28.501 1.00 94.88 159 GLN A N 1
ATOM 1282 C CA . GLN A 1 159 ? -16.760 -5.468 29.783 1.00 94.88 159 GLN A CA 1
ATOM 1283 C C . GLN A 1 159 ? -16.947 -4.451 30.909 1.00 94.88 159 GLN A C 1
ATOM 1285 O O . GLN A 1 159 ? -17.896 -4.564 31.684 1.00 94.88 159 GLN A O 1
ATOM 1290 N N . PHE A 1 160 ? -16.089 -3.431 30.975 1.00 96.00 160 PHE A N 1
ATOM 1291 C CA . PHE A 1 160 ? -16.206 -2.368 31.965 1.00 96.00 160 PHE A CA 1
ATOM 1292 C C . PHE A 1 160 ? -17.530 -1.608 31.822 1.00 96.00 160 PHE A C 1
ATOM 1294 O O . PHE A 1 160 ? -18.227 -1.415 32.818 1.00 96.00 160 PHE A O 1
ATOM 1301 N N . TYR A 1 161 ? -17.935 -1.244 30.602 1.00 94.69 161 TYR A N 1
ATOM 1302 C CA . TYR A 1 161 ? -19.229 -0.602 30.351 1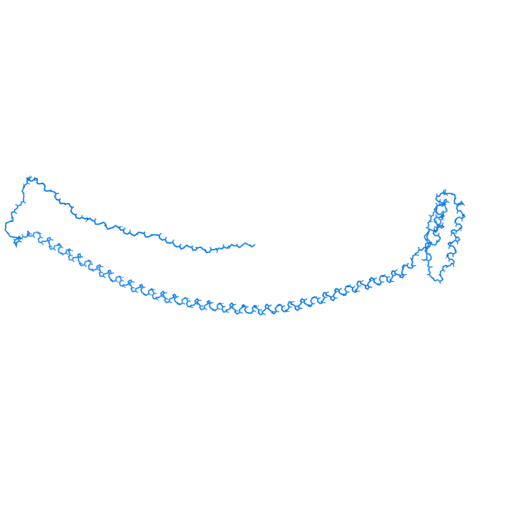.00 94.69 161 TYR A CA 1
ATOM 1303 C C . TYR A 1 161 ? -20.414 -1.496 30.740 1.00 94.69 161 TYR A C 1
ATOM 1305 O O . TYR A 1 161 ? -21.351 -1.017 31.385 1.00 94.69 161 TYR A O 1
ATOM 1313 N N . LYS A 1 162 ? -20.372 -2.795 30.417 1.00 96.19 162 LYS A N 1
ATOM 1314 C CA . LYS A 1 162 ? -21.411 -3.758 30.824 1.00 96.19 162 LYS A CA 1
ATOM 1315 C C . LYS A 1 162 ? -21.523 -3.870 32.344 1.00 96.19 162 LYS A C 1
ATOM 1317 O O . LYS A 1 162 ? -22.595 -3.647 32.891 1.00 96.19 162 LYS A O 1
ATOM 1322 N N . MET A 1 163 ? -20.416 -4.120 33.045 1.00 94.56 163 MET A N 1
ATOM 1323 C CA . MET A 1 163 ? -20.433 -4.207 34.512 1.00 94.56 163 MET A CA 1
ATOM 1324 C C . MET A 1 163 ? -20.900 -2.900 35.152 1.00 94.56 163 MET A C 1
ATOM 1326 O O . MET A 1 163 ? -21.647 -2.909 36.125 1.00 94.56 163 MET A O 1
ATOM 1330 N N . THR A 1 164 ? -20.473 -1.765 34.602 1.00 92.25 164 THR A N 1
ATOM 1331 C CA . THR A 1 164 ? -20.840 -0.440 35.102 1.00 92.25 164 THR A CA 1
ATOM 1332 C C . THR A 1 164 ? -22.342 -0.201 34.967 1.00 92.25 164 THR A C 1
ATOM 1334 O O . THR A 1 164 ? -22.992 0.144 35.951 1.00 92.25 164 THR A O 1
ATOM 1337 N N . THR A 1 165 ? -22.916 -0.446 33.786 1.00 93.06 165 THR A N 1
ATOM 1338 C CA . THR A 1 165 ? -24.365 -0.318 33.556 1.00 93.06 165 THR A CA 1
ATOM 1339 C C . THR A 1 165 ? -25.167 -1.277 34.433 1.00 93.06 165 THR A C 1
ATOM 1341 O O . THR A 1 165 ? -26.113 -0.844 35.087 1.00 93.06 165 THR A O 1
ATOM 1344 N N . GLU A 1 166 ? -24.754 -2.540 34.553 1.00 94.06 166 GLU A N 1
ATOM 1345 C CA . GLU A 1 166 ? -25.392 -3.501 35.458 1.00 94.06 166 GLU A CA 1
ATOM 1346 C C . GLU A 1 166 ? -25.349 -3.057 36.923 1.00 94.06 166 GLU A C 1
ATOM 1348 O O . GLU A 1 166 ? -26.355 -3.158 37.625 1.00 94.06 166 GLU A O 1
ATOM 1353 N N . ASN A 1 167 ? -24.208 -2.557 37.401 1.00 93.56 167 ASN A N 1
ATOM 1354 C CA . ASN A 1 167 ? -24.069 -2.065 38.771 1.00 93.56 167 ASN A CA 1
ATOM 1355 C C . ASN A 1 167 ? -24.943 -0.831 39.018 1.00 93.56 167 ASN A C 1
ATOM 1357 O O . ASN A 1 167 ? -25.590 -0.751 40.062 1.00 93.56 167 ASN A O 1
ATOM 1361 N N . TYR A 1 168 ? -25.014 0.097 38.059 1.00 93.38 168 TYR A N 1
ATOM 1362 C CA . TYR A 1 168 ? -25.914 1.248 38.141 1.00 93.38 168 TYR A CA 1
ATOM 1363 C C . TYR A 1 168 ? -27.379 0.820 38.194 1.00 93.38 168 TYR A C 1
ATOM 1365 O O . TYR A 1 168 ? -28.108 1.292 39.065 1.00 93.38 168 TYR A O 1
ATOM 1373 N N . HIS A 1 169 ? -27.808 -0.099 37.324 1.00 93.44 169 HIS A N 1
ATOM 1374 C CA . HIS A 1 169 ? -29.177 -0.613 37.337 1.00 93.44 169 HIS A CA 1
ATOM 1375 C C . HIS A 1 169 ? -29.496 -1.342 38.643 1.00 93.44 169 HIS A C 1
ATOM 1377 O O . HIS A 1 169 ? -30.497 -1.027 39.275 1.00 93.44 169 HIS A O 1
ATOM 1383 N N . LYS A 1 170 ? -28.607 -2.216 39.129 1.00 94.56 170 LYS A N 1
ATOM 1384 C CA . LYS A 1 170 ? -28.772 -2.890 40.429 1.00 94.56 170 LYS A CA 1
ATOM 1385 C C . LYS A 1 170 ? -28.859 -1.898 41.590 1.00 94.56 170 LYS A C 1
ATOM 1387 O O . LYS A 1 170 ? -29.677 -2.080 42.490 1.00 94.56 170 LYS A O 1
ATOM 1392 N N . ALA A 1 171 ? -28.040 -0.846 41.588 1.00 90.38 171 ALA A N 1
ATOM 1393 C CA . ALA A 1 171 ? -28.095 0.198 42.608 1.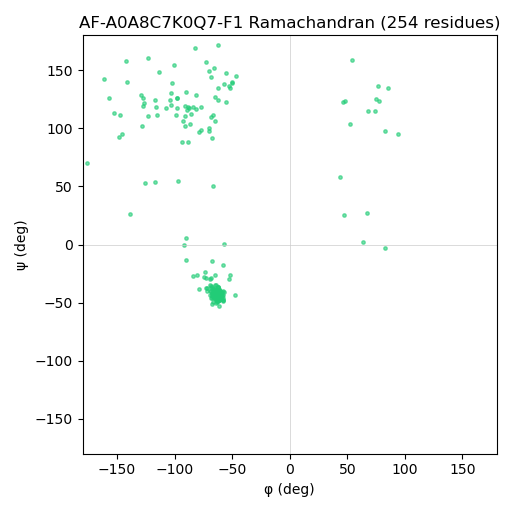00 90.38 171 ALA A CA 1
ATOM 1394 C C . ALA A 1 171 ? -29.407 0.996 42.530 1.00 90.38 171 ALA A C 1
ATOM 1396 O O . ALA A 1 171 ? -30.052 1.216 43.557 1.00 90.38 171 ALA A O 1
ATOM 1397 N N . ALA A 1 172 ? -29.831 1.375 41.323 1.00 89.56 172 ALA A N 1
ATOM 1398 C CA . ALA A 1 172 ? -31.093 2.067 41.084 1.00 89.56 172 ALA A CA 1
ATOM 1399 C C . ALA A 1 172 ? -32.295 1.211 41.505 1.00 89.56 172 ALA A C 1
ATOM 1401 O O . ALA A 1 172 ? -33.168 1.707 42.211 1.00 89.56 172 ALA A O 1
ATOM 1402 N N . ASP A 1 173 ? -32.309 -0.078 41.169 1.00 88.19 173 ASP A N 1
ATOM 1403 C CA . ASP A 1 173 ? -33.345 -1.027 41.580 1.00 88.19 173 ASP A CA 1
ATOM 1404 C C . ASP A 1 173 ? -33.342 -1.251 43.091 1.00 88.19 173 ASP A C 1
ATOM 1406 O O . ASP A 1 173 ? -34.403 -1.316 43.707 1.00 88.19 173 ASP A O 1
ATOM 1410 N N . GLY A 1 174 ? -32.167 -1.306 43.723 1.00 86.81 174 GLY A N 1
ATOM 1411 C CA . GLY A 1 174 ? -32.039 -1.398 45.176 1.00 86.81 174 GLY A CA 1
ATOM 1412 C C . GLY A 1 174 ? -32.599 -0.169 45.900 1.00 86.81 174 GLY A C 1
ATOM 1413 O O . GLY A 1 174 ? -33.250 -0.306 46.939 1.00 86.81 174 GLY A O 1
ATOM 1414 N N . ILE A 1 175 ? -32.389 1.030 45.350 1.00 83.56 175 ILE A N 1
ATOM 1415 C CA . ILE A 1 175 ? -33.015 2.267 45.836 1.00 83.56 175 ILE A CA 1
ATOM 1416 C C . ILE A 1 175 ? -34.521 2.211 45.568 1.00 83.56 175 ILE A C 1
ATOM 1418 O O . ILE A 1 175 ? -35.310 2.360 46.496 1.00 83.56 175 ILE A O 1
ATOM 1422 N N . ASN A 1 176 ? -34.939 1.914 44.341 1.00 81.25 176 ASN A N 1
ATOM 1423 C CA . ASN A 1 176 ? -36.343 1.848 43.953 1.00 81.25 176 ASN A CA 1
ATOM 1424 C C . ASN A 1 176 ? -37.128 0.830 44.794 1.00 81.25 176 ASN A C 1
ATOM 1426 O O . ASN A 1 176 ? -38.227 1.125 45.236 1.00 81.25 176 ASN A O 1
ATOM 1430 N N . ALA A 1 177 ? -36.567 -0.336 45.115 1.00 80.81 177 ALA A N 1
ATOM 1431 C CA . ALA A 1 177 ? -37.198 -1.327 45.987 1.00 80.81 177 ALA A CA 1
ATOM 1432 C C . ALA A 1 177 ? -37.373 -0.822 47.431 1.00 80.81 177 ALA A C 1
ATOM 1434 O O . ALA A 1 177 ? -38.371 -1.136 48.083 1.00 80.81 177 ALA A O 1
ATOM 1435 N N . LYS A 1 178 ? -36.431 -0.014 47.935 1.00 73.50 178 LYS A N 1
ATOM 1436 C CA . LYS A 1 178 ? -36.554 0.641 49.248 1.00 73.50 178 LYS A CA 1
ATOM 1437 C C . LYS A 1 178 ? -37.574 1.782 49.222 1.00 73.50 178 LYS A C 1
ATOM 1439 O O . LYS A 1 178 ? -38.310 1.943 50.192 1.00 73.50 178 LYS A O 1
ATOM 1444 N N . PHE A 1 179 ? -37.643 2.537 48.126 1.00 67.50 179 PHE A N 1
ATOM 1445 C CA . PHE A 1 179 ? -38.539 3.686 47.968 1.00 67.50 179 PHE A CA 1
ATOM 1446 C C . PHE A 1 179 ? -39.962 3.316 47.525 1.00 67.50 179 PHE A C 1
ATOM 1448 O O . PHE A 1 179 ? -40.895 3.997 47.934 1.00 67.50 179 PHE A O 1
ATOM 1455 N N . LYS A 1 180 ? -40.177 2.196 46.819 1.00 59.12 180 LYS A N 1
ATOM 1456 C CA . LYS A 1 180 ? -41.508 1.644 46.482 1.00 59.12 180 LYS A CA 1
ATOM 1457 C C . LYS A 1 180 ? -42.370 1.348 47.710 1.00 59.12 180 LYS A C 1
ATOM 1459 O O . LYS A 1 180 ? -43.580 1.236 47.593 1.00 59.12 180 LYS A O 1
ATOM 1464 N N . ARG A 1 181 ? -41.773 1.257 48.903 1.00 55.88 181 ARG A N 1
ATOM 1465 C CA . ARG A 1 181 ? -42.524 1.176 50.165 1.00 55.88 181 ARG A CA 1
ATOM 1466 C C . ARG A 1 181 ? -43.288 2.457 50.507 1.00 55.88 181 ARG A C 1
ATOM 1468 O O . ARG A 1 181 ? -44.155 2.410 51.371 1.00 55.88 181 ARG A O 1
ATOM 1475 N N . PHE A 1 182 ? -42.994 3.572 49.844 1.00 52.91 182 PHE A N 1
ATOM 1476 C CA . PHE A 1 182 ? -43.753 4.812 49.946 1.00 52.91 182 PHE A CA 1
ATOM 1477 C C . PHE A 1 182 ? -44.752 4.933 48.789 1.00 52.91 182 PHE A C 1
ATOM 1479 O O . PHE A 1 182 ? -44.774 5.928 48.071 1.00 52.91 182 PHE A O 1
ATOM 1486 N N . GLU A 1 183 ? -45.614 3.931 48.610 1.00 51.81 183 GLU A N 1
ATOM 1487 C CA . GLU A 1 183 ? -46.919 4.198 48.006 1.00 51.81 183 GLU A CA 1
ATOM 1488 C C . GLU A 1 183 ? -47.725 4.994 49.036 1.00 51.81 183 GLU A C 1
ATOM 1490 O O . GLU A 1 183 ? -48.236 4.467 50.025 1.00 51.81 183 GLU A O 1
ATOM 1495 N N . VAL A 1 184 ? -47.731 6.314 48.856 1.00 54.56 184 VAL A N 1
ATOM 1496 C CA . VAL A 1 184 ? -48.471 7.260 49.689 1.00 54.56 184 VAL A CA 1
ATOM 1497 C C . VAL A 1 184 ? -49.960 7.028 49.449 1.00 54.56 184 VAL A C 1
ATOM 1499 O O . VAL A 1 184 ? -50.552 7.581 48.527 1.00 54.56 184 VAL A O 1
ATOM 1502 N N . SER A 1 185 ? -50.559 6.163 50.262 1.00 56.94 185 SER A N 1
ATOM 1503 C CA . SER A 1 185 ? -52.006 5.986 50.287 1.00 56.94 185 SER A CA 1
ATOM 1504 C C . SER A 1 185 ? -52.629 7.156 51.064 1.00 56.94 185 SER A C 1
ATOM 1506 O O . SER A 1 185 ? -52.288 7.338 52.239 1.00 56.94 185 SER A O 1
ATOM 1508 N N . PRO A 1 186 ? -53.492 7.986 50.444 1.00 65.50 186 PRO A N 1
ATOM 1509 C CA . PRO A 1 186 ? -54.092 9.123 51.124 1.00 65.50 186 PRO A CA 1
ATOM 1510 C C . PRO A 1 186 ? -54.941 8.648 52.301 1.00 65.50 186 PRO A C 1
ATOM 1512 O O . PRO A 1 186 ? -55.868 7.848 52.156 1.00 65.50 186 PRO A O 1
ATOM 1515 N N . VAL A 1 187 ? -54.636 9.160 53.491 1.00 71.94 187 VAL A N 1
ATOM 1516 C CA . VAL A 1 187 ? -55.416 8.838 54.684 1.00 71.94 187 VAL A CA 1
ATOM 1517 C C . VAL A 1 187 ? -56.832 9.389 54.507 1.00 71.94 187 VAL A C 1
ATOM 1519 O O . VAL A 1 187 ? -57.014 10.571 54.229 1.00 71.94 187 VAL A O 1
ATOM 1522 N N . CYS A 1 188 ? -57.837 8.526 54.685 1.00 80.19 188 CYS A N 1
ATOM 1523 C CA . CYS A 1 188 ? -59.259 8.856 54.540 1.00 80.19 188 CYS A CA 1
ATOM 1524 C C . CYS A 1 188 ? -59.703 9.205 53.100 1.00 80.19 188 CYS A C 1
ATOM 1526 O O . CYS A 1 188 ? -60.695 9.921 52.941 1.00 80.19 188 CYS A O 1
ATOM 1528 N N . ALA A 1 189 ? -59.022 8.684 52.067 1.00 80.56 189 ALA A N 1
ATOM 1529 C CA . ALA A 1 189 ? -59.314 8.938 50.646 1.00 80.56 189 ALA A CA 1
ATOM 1530 C C . ALA A 1 189 ? -60.802 8.796 50.268 1.00 80.56 189 ALA A C 1
ATOM 1532 O O . ALA A 1 189 ? -61.368 9.655 49.591 1.00 80.56 189 ALA A O 1
ATOM 1533 N N . ASP A 1 190 ? -61.468 7.755 50.767 1.00 83.81 190 ASP A N 1
ATOM 1534 C CA . ASP A 1 190 ? -62.876 7.489 50.452 1.00 83.81 190 ASP A CA 1
ATOM 1535 C C . ASP A 1 190 ? -63.821 8.532 51.069 1.00 83.81 190 ASP A C 1
ATOM 1537 O O . ASP A 1 190 ? -64.775 8.984 50.433 1.00 83.81 190 ASP A O 1
ATOM 1541 N N . LEU A 1 191 ? -63.540 8.957 52.307 1.00 84.94 191 LEU A N 1
ATOM 1542 C CA . LEU A 1 191 ? -64.282 10.022 52.995 1.00 84.94 191 LEU A CA 1
ATOM 1543 C C . LEU A 1 191 ? -64.028 11.381 52.335 1.00 84.94 191 LEU A C 1
ATOM 1545 O O . LEU A 1 191 ? -64.947 12.195 52.236 1.00 84.94 191 LEU A O 1
ATOM 1549 N N . GLN A 1 192 ? -62.807 11.604 51.846 1.00 81.25 192 GLN A N 1
ATOM 1550 C CA . GLN A 1 192 ? -62.448 12.789 51.078 1.00 81.25 192 GLN A CA 1
ATOM 1551 C C . GLN A 1 192 ? -63.229 12.867 49.753 1.00 81.25 192 GLN A C 1
ATOM 1553 O O . GLN A 1 192 ? -63.738 13.930 49.398 1.00 81.25 192 GLN A O 1
ATOM 1558 N N . GLY A 1 193 ? -63.391 11.751 49.038 1.00 84.69 193 GLY A N 1
ATOM 1559 C CA . GLY A 1 193 ? -64.235 11.704 47.841 1.00 84.69 193 GLY A CA 1
ATOM 1560 C C . GLY A 1 193 ? -65.703 12.019 48.151 1.00 84.69 193 GLY A C 1
ATOM 1561 O O . GLY A 1 193 ? -66.336 12.819 47.461 1.00 84.69 193 GLY A O 1
ATOM 1562 N N . GLN A 1 194 ? -66.234 11.449 49.236 1.00 85.50 194 GLN A N 1
ATOM 1563 C CA . GLN A 1 194 ? -67.630 11.638 49.649 1.00 85.50 194 GLN A CA 1
ATOM 1564 C C . GLN A 1 194 ? -67.943 13.075 50.088 1.00 85.50 194 GLN A C 1
ATOM 1566 O O . GLN A 1 194 ? -68.987 13.614 49.717 1.00 85.50 194 GLN A O 1
ATOM 1571 N N . ILE A 1 195 ? -67.052 13.722 50.848 1.00 85.94 195 ILE A N 1
ATOM 1572 C CA . ILE A 1 195 ? -67.268 15.105 51.300 1.00 85.94 195 ILE A CA 1
ATOM 1573 C C . ILE A 1 195 ? -67.199 16.096 50.132 1.00 85.94 195 ILE A C 1
ATOM 1575 O O . ILE A 1 195 ? -68.022 17.008 50.055 1.00 85.94 195 ILE A O 1
ATOM 1579 N N . LEU A 1 196 ? -66.265 15.892 49.193 1.00 85.44 196 LEU A N 1
ATOM 1580 C CA . LEU A 1 196 ? -66.149 16.733 48.001 1.00 85.44 196 LEU A CA 1
ATOM 1581 C C . LEU A 1 196 ? -67.386 16.597 47.111 1.00 85.44 196 LEU A C 1
ATOM 1583 O O . LEU A 1 196 ? -67.922 17.609 46.664 1.00 85.44 196 LEU A O 1
ATOM 1587 N N . LYS A 1 197 ? -67.886 15.371 46.925 1.00 87.50 197 LYS A N 1
ATOM 1588 C CA . LYS A 1 197 ? -69.118 15.113 46.173 1.00 87.50 197 LYS A CA 1
ATOM 1589 C C . LYS A 1 197 ? -70.337 15.786 46.816 1.00 87.50 197 LYS A C 1
ATOM 1591 O O . LYS A 1 197 ? -71.080 16.479 46.130 1.00 87.50 197 LYS A O 1
ATOM 1596 N N . CYS A 1 198 ? -70.485 15.681 48.139 1.00 85.69 198 CYS A N 1
ATOM 1597 C CA . CYS A 1 198 ? -71.593 16.311 48.863 1.00 85.69 198 CYS A CA 1
ATOM 1598 C C . CYS A 1 198 ? -71.595 17.844 48.723 1.00 85.69 198 CYS A C 1
ATOM 1600 O O . CYS A 1 198 ? -72.643 18.446 48.492 1.00 85.69 198 CYS A O 1
ATOM 1602 N N . TYR A 1 199 ? -70.429 18.496 48.809 1.00 83.06 199 TYR A N 1
ATOM 1603 C CA . TYR A 1 199 ? -70.351 19.951 48.634 1.00 83.06 199 TYR A CA 1
ATOM 1604 C C . TYR A 1 199 ? -70.616 20.414 47.199 1.00 83.06 199 TYR A C 1
ATOM 1606 O O . TYR A 1 199 ? -71.137 21.515 47.016 1.00 83.06 199 TYR A O 1
ATOM 1614 N N . GLN A 1 200 ? -70.289 19.594 46.196 1.00 85.19 200 GLN A N 1
ATOM 1615 C CA . GLN A 1 200 ? -70.625 19.877 44.797 1.00 85.19 200 GLN A CA 1
ATOM 1616 C C . GLN A 1 200 ? -72.135 19.776 44.548 1.00 85.19 200 GLN A C 1
ATOM 1618 O O . GLN A 1 200 ? -72.706 20.649 43.901 1.00 85.19 200 GLN A O 1
ATOM 1623 N N . GLU A 1 201 ? -72.791 18.753 45.098 1.00 85.75 201 GLU A N 1
ATOM 1624 C CA . GLU A 1 201 ? -74.236 18.526 44.940 1.00 85.75 201 GLU A CA 1
ATOM 1625 C C . GLU A 1 201 ? -75.090 19.510 45.767 1.00 85.75 201 GLU A C 1
ATOM 1627 O O . GLU A 1 201 ? -76.241 19.795 45.422 1.00 85.75 201 GLU A O 1
ATOM 1632 N N . HIS A 1 202 ? -74.534 20.076 46.845 1.00 78.31 202 HIS A N 1
ATOM 1633 C CA . HIS A 1 202 ? -75.229 20.981 47.768 1.00 78.31 202 HIS A CA 1
ATOM 1634 C C . HIS A 1 202 ? -74.509 22.326 47.951 1.00 78.31 202 HIS A C 1
ATOM 1636 O O . HIS A 1 202 ? -74.258 22.784 49.073 1.00 78.31 202 HIS A O 1
ATOM 1642 N N . SER A 1 203 ? -74.211 23.000 46.836 1.00 75.06 203 SER A N 1
ATOM 1643 C CA . SER A 1 203 ? -73.542 24.306 46.826 1.00 75.06 203 SER A CA 1
ATOM 1644 C C . SER A 1 203 ? -74.291 25.349 47.670 1.00 75.06 203 SER A C 1
ATOM 1646 O O . SER A 1 203 ? -75.465 25.635 47.430 1.00 75.06 203 SER A O 1
ATOM 1648 N N . GLY A 1 204 ? -73.615 25.932 48.665 1.00 74.56 204 GLY A N 1
ATOM 1649 C CA . GLY A 1 204 ? -74.177 26.958 49.556 1.00 74.56 204 GLY A CA 1
ATOM 1650 C C . GLY A 1 204 ? -75.001 26.427 50.739 1.00 74.56 204 GLY A C 1
ATOM 1651 O O . GLY A 1 204 ? -75.410 27.219 51.585 1.00 74.56 204 GLY A O 1
ATOM 1652 N N . LYS A 1 205 ? -75.212 25.106 50.852 1.00 78.62 205 LYS A N 1
ATOM 1653 C CA . LYS A 1 205 ? -75.929 24.455 51.969 1.00 78.62 205 LYS A CA 1
ATOM 1654 C C . LYS A 1 205 ? -75.013 23.506 52.749 1.00 78.62 205 LYS A C 1
ATOM 1656 O O . LYS A 1 205 ? -75.332 22.341 52.976 1.00 78.62 205 LYS A O 1
ATOM 1661 N N . THR A 1 206 ? -73.879 24.038 53.201 1.00 74.19 206 THR A N 1
ATOM 1662 C CA . THR A 1 206 ? -72.773 23.317 53.863 1.00 74.19 206 THR A CA 1
ATOM 1663 C C . THR A 1 206 ? -73.212 22.459 55.059 1.00 74.19 206 THR A C 1
ATOM 1665 O O . THR A 1 206 ? -72.623 21.411 55.316 1.00 74.19 206 THR A O 1
ATOM 1668 N N . LEU A 1 207 ? -74.277 22.853 55.768 1.00 77.94 207 LEU A N 1
ATOM 1669 C CA . LEU A 1 207 ? -74.798 22.129 56.936 1.00 77.94 207 LEU A CA 1
ATOM 1670 C C . LEU A 1 207 ? -75.350 20.730 56.607 1.00 77.94 207 LEU A C 1
ATOM 1672 O O . LEU A 1 207 ? -75.301 19.860 57.476 1.00 77.94 207 LEU A O 1
ATOM 1676 N N . LEU A 1 208 ? -75.811 20.474 55.374 1.00 82.44 208 LEU A N 1
ATOM 1677 C CA . LEU A 1 208 ? -76.294 19.144 54.960 1.00 82.44 208 LEU A CA 1
ATOM 1678 C C . LEU A 1 208 ? -75.159 18.111 54.895 1.00 82.44 208 LEU A C 1
ATOM 1680 O O . LEU A 1 208 ? -75.372 16.932 55.156 1.00 82.44 208 LEU A O 1
ATOM 1684 N N . CYS A 1 209 ? -73.935 18.565 54.622 1.00 83.88 209 CYS A N 1
ATOM 1685 C CA . CYS A 1 209 ? -72.744 17.717 54.564 1.00 83.88 209 CYS A CA 1
ATOM 1686 C C . CYS A 1 209 ? -72.028 17.594 55.920 1.00 83.88 209 CYS A C 1
ATOM 1688 O O . CYS A 1 209 ? -70.962 16.978 55.997 1.00 83.88 209 CYS A O 1
ATOM 1690 N N . SER A 1 210 ? -72.599 18.155 56.995 1.00 85.62 210 SER A N 1
ATOM 1691 C CA . SER A 1 210 ? -71.989 18.193 58.333 1.00 85.62 210 SER A CA 1
ATOM 1692 C C . SER A 1 210 ? -71.639 16.802 58.864 1.00 85.62 210 SER A C 1
ATOM 1694 O O . SER A 1 210 ? -70.544 16.605 59.380 1.00 85.62 210 SER A O 1
ATOM 1696 N N . THR A 1 211 ? -72.502 15.806 58.659 1.00 86.81 211 THR A N 1
ATOM 1697 C CA . THR A 1 211 ? -72.266 14.433 59.128 1.00 86.81 211 THR A CA 1
ATOM 1698 C C . THR A 1 211 ? -71.058 13.777 58.449 1.00 86.81 211 THR A C 1
ATOM 1700 O O . THR A 1 211 ? -70.260 13.113 59.113 1.00 86.81 211 THR A O 1
ATOM 1703 N N . ILE A 1 212 ? -70.885 13.982 57.137 1.00 85.44 212 ILE A N 1
ATOM 1704 C CA . ILE A 1 212 ? -69.739 13.453 56.376 1.00 85.44 212 ILE A CA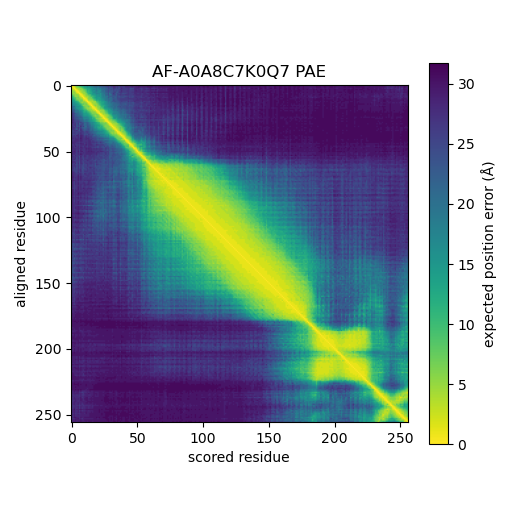 1
ATOM 1705 C C . ILE A 1 212 ? -68.466 14.222 56.754 1.00 85.44 212 ILE A C 1
ATOM 1707 O O . ILE A 1 212 ? -67.418 13.613 56.973 1.00 85.44 212 ILE A O 1
ATOM 1711 N N . ALA A 1 213 ? -68.571 15.543 56.925 1.00 84.06 213 ALA A N 1
ATOM 1712 C CA . ALA A 1 213 ? -67.470 16.391 57.367 1.00 84.06 213 ALA A CA 1
ATOM 1713 C C . ALA A 1 213 ? -66.939 15.986 58.749 1.00 84.06 213 ALA A C 1
ATOM 1715 O O . ALA A 1 213 ? -65.728 15.849 58.921 1.00 84.06 213 ALA A O 1
ATOM 1716 N N . SER A 1 214 ? -67.824 15.715 59.713 1.00 85.00 214 SER A N 1
ATOM 1717 C CA . SER A 1 214 ? -67.440 15.239 61.046 1.00 85.00 214 SER A CA 1
ATOM 1718 C C . SER A 1 214 ? -66.732 13.884 60.997 1.00 85.00 214 SER A C 1
ATOM 1720 O O . SER A 1 214 ? -65.724 13.708 61.678 1.00 85.00 214 SER A O 1
ATOM 1722 N N . ARG A 1 215 ? -67.197 12.946 60.158 1.00 85.00 215 ARG A N 1
ATOM 1723 C CA . ARG A 1 215 ? -66.541 11.636 59.980 1.00 85.00 215 ARG A CA 1
ATOM 1724 C C . ARG A 1 215 ? -65.159 11.758 59.337 1.00 85.00 215 ARG A C 1
ATOM 1726 O O . ARG A 1 215 ? -64.223 11.107 59.794 1.00 85.00 215 ARG A O 1
ATOM 1733 N N . TYR A 1 216 ? -65.010 12.615 58.327 1.00 82.62 216 TYR A N 1
ATOM 1734 C CA . TYR A 1 216 ? -63.709 12.904 57.716 1.00 82.62 216 TYR A CA 1
ATOM 1735 C C . TYR A 1 216 ? -62.736 13.513 58.737 1.00 82.62 216 TYR A C 1
ATOM 1737 O O . TYR A 1 216 ? -61.624 13.018 58.903 1.00 82.62 216 TYR A O 1
ATOM 1745 N N . LEU A 1 217 ? -63.180 14.520 59.496 1.00 82.12 217 LEU A N 1
ATOM 1746 C CA . LEU A 1 217 ? -62.394 15.142 60.568 1.00 82.12 217 LEU A CA 1
ATOM 1747 C C . LEU A 1 217 ? -61.987 14.138 61.651 1.00 82.12 217 LEU A C 1
ATOM 1749 O O . LEU A 1 217 ? -60.845 14.162 62.106 1.00 82.12 217 LEU A O 1
ATOM 1753 N N . GLN A 1 218 ? -62.887 13.239 62.050 1.00 83.06 218 GLN A N 1
ATOM 1754 C CA . GLN A 1 218 ? -62.587 12.192 63.024 1.00 83.06 218 GLN A CA 1
ATOM 1755 C C . GLN A 1 218 ? -61.525 11.217 62.496 1.00 83.06 218 GLN A C 1
ATOM 1757 O O . GLN A 1 218 ? -60.574 10.920 63.216 1.00 83.06 218 GLN A O 1
ATOM 1762 N N . CYS A 1 219 ? -61.637 10.791 61.235 1.00 83.25 219 CYS A N 1
ATOM 1763 C CA . CYS A 1 219 ? -60.654 9.930 60.575 1.00 83.25 219 CYS A CA 1
ATOM 1764 C C . CYS A 1 219 ? -59.269 10.603 60.490 1.00 83.25 219 CYS A C 1
ATOM 1766 O O . CYS A 1 219 ? -58.266 10.018 60.900 1.00 83.25 219 CYS A O 1
ATOM 1768 N N . VAL A 1 220 ? -59.210 11.873 60.073 1.00 82.50 220 VAL A N 1
ATOM 1769 C CA . VAL A 1 220 ? -57.962 12.655 60.022 1.00 82.50 220 VAL A CA 1
ATOM 1770 C C . VAL A 1 220 ? -57.361 12.842 61.420 1.00 82.50 220 VAL A C 1
ATOM 1772 O O . VAL A 1 220 ? -56.153 12.704 61.597 1.00 82.50 220 VAL A O 1
ATOM 1775 N N . ASN A 1 221 ? -58.177 13.132 62.436 1.00 76.81 221 ASN A N 1
ATOM 1776 C CA . ASN A 1 221 ? -57.699 13.325 63.808 1.00 76.81 221 ASN A CA 1
ATOM 1777 C C . ASN A 1 221 ? -57.200 12.029 64.455 1.00 76.81 221 ASN A C 1
ATOM 1779 O O . ASN A 1 221 ? -56.239 12.065 65.220 1.00 76.81 221 ASN A O 1
ATOM 1783 N N . GLN A 1 222 ? -57.812 10.887 64.142 1.00 77.94 222 GLN A N 1
ATOM 1784 C CA . GLN A 1 222 ? -57.316 9.580 64.573 1.00 77.94 222 GLN A CA 1
ATOM 1785 C C . GLN A 1 222 ? -55.991 9.245 63.882 1.00 77.94 222 GLN A C 1
ATOM 1787 O O . GLN A 1 222 ? -55.035 8.858 64.549 1.00 77.94 222 GLN A O 1
ATOM 1792 N N . ALA A 1 223 ? -55.880 9.496 62.577 1.00 71.88 223 ALA A N 1
ATOM 1793 C CA . ALA A 1 223 ? -54.636 9.304 61.838 1.00 71.88 223 ALA A CA 1
ATOM 1794 C C . ALA A 1 223 ? -53.492 10.205 62.335 1.00 71.88 223 ALA A C 1
ATOM 1796 O O . ALA A 1 223 ? -52.347 9.763 62.418 1.00 71.88 223 ALA A O 1
ATOM 1797 N N . LYS A 1 224 ? -53.803 11.444 62.738 1.00 69.06 224 LYS A N 1
ATOM 1798 C CA . LYS A 1 224 ? -52.849 12.356 63.389 1.00 69.06 224 LYS A CA 1
ATOM 1799 C C . LYS A 1 224 ? -52.336 11.813 64.727 1.00 69.06 224 LYS A C 1
ATOM 1801 O O . LYS A 1 224 ? -51.166 12.004 65.035 1.00 69.06 224 LYS A O 1
ATOM 1806 N N . GLN A 1 225 ? -53.184 11.137 65.507 1.00 64.56 225 GLN A N 1
ATOM 1807 C CA . GLN A 1 225 ? -52.815 10.576 66.816 1.00 64.56 225 GLN A CA 1
ATOM 1808 C C . GLN A 1 225 ? -52.060 9.239 66.726 1.00 64.56 225 GLN A C 1
ATOM 1810 O O . GLN A 1 225 ? -51.275 8.926 67.616 1.00 64.56 225 GLN A O 1
ATOM 1815 N N . VAL A 1 226 ? -52.260 8.465 65.654 1.00 58.31 226 VAL A N 1
ATOM 1816 C CA . VAL A 1 226 ? -51.597 7.163 65.417 1.00 58.31 226 VAL A CA 1
ATOM 1817 C C . VAL A 1 226 ? -50.296 7.308 64.597 1.00 58.31 226 VAL A C 1
ATOM 1819 O O . VAL A 1 226 ? -49.587 6.332 64.356 1.00 58.31 226 VAL A O 1
ATOM 1822 N N . GLY A 1 227 ? -49.928 8.531 64.196 1.00 54.91 227 GLY A N 1
ATOM 1823 C CA . GLY A 1 227 ? -48.685 8.807 63.474 1.00 54.91 227 GLY A CA 1
ATOM 1824 C C . GLY A 1 227 ? -47.433 8.335 64.242 1.00 54.91 227 GLY A C 1
ATOM 1825 O O . GLY A 1 227 ? -47.348 8.510 65.460 1.00 54.91 227 GLY A O 1
ATOM 1826 N N . PRO A 1 228 ? -46.438 7.728 63.569 1.00 48.84 228 PRO A N 1
ATOM 1827 C CA . PRO A 1 228 ? -45.251 7.197 64.232 1.00 48.84 228 PRO A CA 1
ATOM 1828 C C . PRO A 1 228 ? -44.472 8.325 64.918 1.00 48.84 228 PRO A C 1
ATOM 1830 O O . PRO A 1 228 ? -44.237 9.374 64.321 1.00 48.84 228 PRO A O 1
ATOM 1833 N N . ARG A 1 229 ? -44.055 8.082 66.170 1.00 49.78 229 ARG A N 1
ATOM 1834 C CA . ARG A 1 229 ? -43.309 8.986 67.074 1.00 49.78 229 ARG A CA 1
ATOM 1835 C C . ARG A 1 229 ? -41.879 9.309 66.595 1.00 49.78 229 ARG A C 1
ATOM 1837 O O . ARG A 1 229 ? -40.920 9.185 67.346 1.00 49.78 229 ARG A O 1
ATOM 1844 N N . GLY A 1 230 ? -41.727 9.725 65.344 1.00 45.31 230 GLY A N 1
ATOM 1845 C CA . GLY A 1 230 ? -40.453 10.101 64.745 1.00 45.31 230 GLY A CA 1
ATOM 1846 C C . GLY A 1 230 ? -40.640 11.194 63.702 1.00 45.31 230 GLY A C 1
ATOM 1847 O O . GLY A 1 230 ? -40.912 10.890 62.546 1.00 45.31 230 GLY A O 1
ATOM 1848 N N . GLY A 1 231 ? -40.508 12.450 64.142 1.00 47.44 231 GLY A N 1
ATOM 1849 C CA . GLY A 1 231 ? -39.980 13.590 63.379 1.00 47.44 231 GLY A CA 1
ATOM 1850 C C . GLY A 1 231 ? -40.464 13.858 61.949 1.00 47.44 231 GLY A C 1
ATOM 1851 O O . GLY A 1 231 ? -39.709 14.467 61.199 1.00 47.44 231 GLY A O 1
ATOM 1852 N N . ARG A 1 232 ? -41.665 13.437 61.540 1.00 52.41 232 ARG A N 1
ATOM 1853 C CA . ARG A 1 232 ? -42.216 13.784 60.221 1.00 52.41 232 ARG A CA 1
ATOM 1854 C C . ARG A 1 232 ? -43.184 14.962 60.321 1.00 52.41 232 ARG A C 1
ATOM 1856 O O . ARG A 1 232 ? -44.097 14.957 61.147 1.00 52.41 232 ARG A O 1
ATOM 1863 N N . VAL A 1 233 ? -42.929 15.993 59.516 1.00 48.12 233 VAL A N 1
ATOM 1864 C CA . VAL A 1 233 ? -43.700 17.240 59.468 1.00 48.12 233 VAL A CA 1
ATOM 1865 C C . VAL A 1 233 ? -44.897 17.023 58.556 1.00 48.12 233 VAL A C 1
ATOM 1867 O O . VAL A 1 233 ? -44.728 16.780 57.368 1.00 48.12 233 VAL A O 1
ATOM 1870 N N . TRP A 1 234 ? -46.104 17.142 59.105 1.00 53.09 234 TRP A N 1
ATOM 1871 C CA . TRP A 1 234 ? -47.318 17.038 58.305 1.00 53.09 234 TRP A CA 1
ATOM 1872 C C . TRP A 1 234 ? -47.420 18.223 57.339 1.00 53.09 234 TRP A C 1
ATOM 1874 O O . TRP A 1 234 ? -47.646 19.357 57.769 1.00 53.09 234 TRP A O 1
ATOM 1884 N N . VAL A 1 235 ? -47.289 17.968 56.037 1.00 54.47 235 VAL A N 1
ATOM 1885 C CA . VAL A 1 235 ? -47.515 18.980 55.000 1.00 54.47 235 VAL A CA 1
ATOM 1886 C C . VAL A 1 235 ? -48.967 18.873 54.552 1.00 54.47 235 VAL A C 1
ATOM 1888 O O . VAL A 1 235 ? -49.364 17.929 53.867 1.00 54.47 235 VAL A O 1
ATOM 1891 N N . CYS A 1 236 ? -49.778 19.841 54.977 1.00 53.31 236 CYS A N 1
ATOM 1892 C CA . CYS A 1 236 ? -51.172 19.959 54.568 1.00 53.31 236 CYS A CA 1
ATOM 1893 C C . CYS A 1 236 ? -51.334 21.068 53.524 1.00 53.31 236 CYS A C 1
ATOM 1895 O O . CYS A 1 236 ? -51.059 22.235 53.800 1.00 53.31 236 CYS A O 1
ATOM 1897 N N . VAL A 1 237 ? -51.828 20.706 52.341 1.00 59.94 237 VAL A N 1
ATOM 1898 C CA . VAL A 1 237 ? -52.297 21.634 51.309 1.00 59.94 237 VAL A CA 1
ATOM 1899 C C . VAL A 1 237 ? -53.766 21.946 51.587 1.00 59.94 237 VAL A C 1
ATOM 1901 O O . VAL A 1 237 ? -54.622 21.055 51.573 1.00 59.94 237 VAL A O 1
ATOM 1904 N N . TYR A 1 238 ? -54.059 23.216 51.859 1.00 65.06 238 TYR A N 1
ATOM 1905 C CA . TYR A 1 238 ? -55.407 23.700 52.148 1.00 65.06 238 TYR A CA 1
ATOM 1906 C C . TYR A 1 238 ? -55.985 24.423 50.926 1.00 65.06 238 TYR A C 1
ATOM 1908 O O . TYR A 1 238 ? -55.340 25.324 50.389 1.00 65.06 238 TYR A O 1
ATOM 1916 N N . LEU A 1 239 ? -57.212 24.079 50.515 1.00 53.84 239 LEU A N 1
ATOM 1917 C CA . LEU A 1 239 ? -57.997 24.946 49.634 1.00 53.84 239 LEU A CA 1
ATOM 1918 C C . LEU A 1 239 ? -58.636 25.996 50.524 1.00 53.84 239 LEU A C 1
ATOM 1920 O O . LEU A 1 239 ? -59.460 25.669 51.379 1.00 53.84 239 LEU A O 1
ATOM 1924 N N . GLY A 1 240 ? -58.277 27.254 50.310 1.00 54.16 240 GLY A N 1
ATOM 1925 C CA . GLY A 1 240 ? -59.064 28.363 50.824 1.00 54.16 240 GLY A CA 1
ATOM 1926 C C . GLY A 1 240 ? -60.287 28.546 49.937 1.00 54.16 240 GLY A C 1
ATOM 1927 O O . GLY A 1 240 ? -60.186 29.174 48.886 1.00 54.16 240 GLY A O 1
ATOM 1928 N N . ILE A 1 241 ? -61.440 28.013 50.341 1.00 54.06 241 ILE A N 1
ATOM 1929 C CA . ILE A 1 241 ? -62.710 28.360 49.696 1.00 54.06 241 ILE A CA 1
ATOM 1930 C C . ILE A 1 241 ? -63.250 29.595 50.418 1.00 54.06 241 ILE A C 1
ATOM 1932 O O . ILE A 1 241 ? -63.487 29.575 51.627 1.00 54.06 241 ILE A O 1
ATOM 1936 N N . ARG A 1 242 ? -63.410 30.699 49.685 1.00 46.12 242 ARG A N 1
ATOM 1937 C CA . ARG A 1 242 ? -63.913 31.963 50.232 1.00 46.12 242 ARG A CA 1
ATOM 1938 C C . ARG A 1 242 ? -65.435 32.005 50.083 1.00 46.12 242 ARG A C 1
ATOM 1940 O O . ARG A 1 242 ? -65.935 32.124 48.970 1.00 46.12 242 ARG A O 1
ATOM 1947 N N . MET A 1 243 ? -66.168 31.926 51.193 1.00 47.66 243 MET A N 1
ATOM 1948 C CA . MET A 1 243 ? -67.631 32.067 51.224 1.00 47.66 243 MET A CA 1
ATOM 1949 C C . MET A 1 243 ? -68.028 33.145 52.237 1.00 47.66 243 MET A C 1
ATOM 1951 O O . MET A 1 243 ? -67.692 33.038 53.412 1.00 47.66 243 MET A O 1
ATOM 1955 N N . ASN A 1 244 ? -68.735 34.189 51.780 1.00 45.03 244 ASN A N 1
ATOM 1956 C CA . ASN A 1 244 ? -69.319 35.261 52.607 1.00 45.03 244 ASN A CA 1
ATOM 1957 C C . ASN A 1 244 ? -68.383 35.800 53.708 1.00 45.03 244 ASN A C 1
ATOM 1959 O O . ASN A 1 244 ? -68.705 35.769 54.891 1.00 45.03 244 ASN A O 1
ATOM 1963 N N . ASN A 1 245 ? -67.208 36.292 53.299 1.00 51.88 245 ASN A N 1
ATOM 1964 C CA . ASN A 1 245 ? -66.148 36.841 54.163 1.00 51.88 245 ASN A CA 1
ATOM 1965 C C . ASN A 1 245 ? -65.487 35.876 55.165 1.00 51.88 245 ASN A C 1
ATOM 1967 O O . ASN A 1 245 ? -64.557 36.293 55.852 1.00 51.88 245 ASN A O 1
ATOM 1971 N N . LEU A 1 246 ? -65.849 34.590 55.184 1.00 40.44 246 LEU A N 1
ATOM 1972 C CA . LEU A 1 246 ? -65.067 33.554 55.856 1.00 40.44 246 LEU A CA 1
ATOM 1973 C C . LEU A 1 246 ? -64.176 32.825 54.847 1.00 40.44 246 LEU A C 1
ATOM 1975 O O . LEU A 1 246 ? -64.634 32.310 53.823 1.00 40.44 246 LEU A O 1
ATOM 1979 N N . LEU A 1 247 ? -62.881 32.780 55.151 1.00 49.47 247 LEU A N 1
ATOM 1980 C CA . LEU A 1 247 ? -61.927 31.935 54.447 1.00 49.47 247 LEU A CA 1
ATOM 1981 C C . LEU A 1 247 ? -61.961 30.563 55.120 1.00 49.47 247 LEU A C 1
ATOM 1983 O O . LEU A 1 247 ? -61.458 30.395 56.230 1.00 49.47 247 LEU A O 1
ATOM 1987 N N . VAL A 1 248 ? -62.615 29.595 54.480 1.00 51.78 248 VAL A N 1
ATOM 1988 C CA . VAL A 1 248 ? -62.679 28.229 54.997 1.00 51.78 248 VAL A CA 1
ATOM 1989 C C . VAL A 1 248 ? -61.503 27.467 54.404 1.00 51.78 248 VAL A C 1
ATOM 1991 O O . VAL A 1 248 ? -61.516 27.090 53.233 1.00 51.78 248 VAL A O 1
ATOM 1994 N N . SER A 1 249 ? -60.463 27.283 55.214 1.00 52.28 249 SER A N 1
ATOM 1995 C CA . SER A 1 249 ? -59.295 26.476 54.860 1.00 52.28 249 SER A CA 1
ATOM 1996 C C . SER A 1 249 ? -59.639 25.000 55.024 1.00 52.28 249 SER A C 1
ATOM 1998 O O . SER A 1 249 ? -59.583 24.458 56.128 1.00 52.28 249 SER A O 1
ATOM 2000 N N . ILE A 1 250 ? -60.015 24.344 53.929 1.00 53.66 250 ILE A N 1
ATOM 2001 C CA . ILE A 1 250 ? -60.296 22.907 53.927 1.00 53.66 250 ILE A CA 1
ATOM 2002 C C . ILE A 1 250 ? -58.995 22.175 53.576 1.00 53.66 250 ILE A C 1
ATOM 2004 O O . ILE A 1 250 ? -58.458 22.406 52.491 1.00 53.66 250 ILE A O 1
ATOM 2008 N N . PRO A 1 251 ? -58.458 21.309 54.456 1.00 56.41 251 PRO A N 1
ATOM 2009 C CA . PRO A 1 251 ? -57.305 20.480 54.124 1.00 56.41 251 PRO A CA 1
ATOM 2010 C C . PRO A 1 251 ? -57.707 19.508 53.013 1.00 56.41 251 PRO A C 1
ATOM 2012 O O . PRO A 1 251 ? -58.456 18.560 53.256 1.00 56.41 251 PRO A O 1
ATOM 2015 N N . ILE A 1 252 ? -57.234 19.767 51.794 1.00 57.53 252 ILE A N 1
ATOM 2016 C CA . ILE A 1 252 ? -57.476 18.888 50.644 1.00 57.53 252 ILE A CA 1
ATOM 2017 C C . ILE A 1 252 ? -56.526 17.708 50.717 1.00 57.53 252 ILE A C 1
ATOM 2019 O O . ILE A 1 252 ? -56.884 16.603 50.353 1.00 57.53 252 ILE A O 1
ATOM 2023 N N . TYR A 1 253 ? -55.289 17.926 51.145 1.00 52.41 253 TYR A N 1
ATOM 2024 C CA . TYR A 1 253 ? -54.282 16.881 51.091 1.00 52.41 253 TYR A CA 1
ATOM 2025 C C . TYR A 1 253 ? -53.333 17.060 52.261 1.00 52.41 253 TYR A C 1
ATOM 2027 O O . TYR A 1 253 ? -52.614 18.049 52.317 1.00 52.41 253 TYR A O 1
ATOM 2035 N N . CYS A 1 254 ? -53.363 16.139 53.217 1.00 51.50 254 CYS A N 1
ATOM 2036 C CA . CYS A 1 254 ? -52.472 16.139 54.372 1.00 51.50 254 CYS A CA 1
ATOM 2037 C C . CYS A 1 254 ? -51.589 14.900 54.306 1.00 51.50 254 CYS A C 1
ATOM 2039 O O . CYS A 1 254 ? -52.112 13.788 54.343 1.00 51.50 254 CYS A O 1
ATOM 2041 N N . ASN A 1 255 ? -50.274 15.102 54.208 1.00 53.03 255 ASN A N 1
ATOM 2042 C CA . ASN A 1 255 ? -49.297 14.015 54.137 1.00 53.03 255 ASN A CA 1
ATOM 2043 C C . ASN A 1 255 ? -48.253 14.098 55.231 1.00 53.03 255 ASN A C 1
ATOM 2045 O O . ASN A 1 255 ? -48.059 15.152 55.832 1.00 53.03 255 ASN A O 1
ATOM 2049 N N . LEU A 1 256 ? -47.614 12.951 55.450 1.00 53.25 256 LEU A N 1
ATOM 2050 C CA . LEU A 1 256 ? -46.494 12.743 56.353 1.00 53.25 256 LEU A CA 1
ATOM 2051 C C . LEU A 1 256 ? -45.154 12.970 55.644 1.00 53.25 256 LEU A C 1
ATOM 2053 O O . LEU A 1 256 ? -45.074 12.623 54.445 1.00 53.25 256 LEU A O 1
#